Protein AF-0000000072977478 (afdb_homodimer)

pLDDT: mean 97.03, std 4.69, range [49.88, 98.88]

Nearest PDB structures (foldseek):
  4j3g-assembly2_C  TM=8.638E-01  e=2.156E-12  Brucella abortus 2308
  3dr8-assembly1_B  TM=8.421E-01  e=7.327E-12  unclassified
  3dr8-assembly1_A  TM=8.549E-01  e=1.226E-11  unclassified
  1yr0-assembly2_D  TM=8.548E-01  e=9.479E-12  Agrobacterium fabrum str. C58
  4mbu-assembly1_A  TM=8.143E-01  e=1.488E-11  Staphylococcus aureus subsp. aureus Mu50

InterPro domains:
  IPR000182 GNAT domain [PF00583] (59-139)
  IPR000182 GNAT domain [PS51186] (4-165)
  IPR016181 Acyl-CoA N-acyltransferase [SSF55729] (5-163)

Structure (mmCIF, N/CA/C/O backbone):
data_AF-0000000072977478-model_v1
#
loop_
_entity.id
_entity.type
_entity.pdbx_description
1 polymer 'Putative N-acetyltransferase'
#
loop_
_atom_site.group_PDB
_atom_site.id
_atom_site.type_symbol
_atom_site.label_atom_id
_atom_site.label_alt_id
_atom_site.label_comp_id
_atom_site.label_asym_id
_atom_site.label_entity_id
_atom_site.label_seq_id
_atom_site.pdbx_PDB_ins_code
_atom_site.Cartn_x
_atom_site.Cartn_y
_atom_site.Cartn_z
_atom_site.occupancy
_atom_site.B_iso_or_equiv
_atom_site.auth_seq_id
_atom_site.auth_comp_id
_atom_site.auth_asym_id
_atom_site.auth_atom_id
_atom_site.pdbx_PDB_model_num
ATOM 1 N N . MET A 1 1 ? 10.914 35.031 14.562 1 49.88 1 MET A N 1
ATOM 2 C CA . MET A 1 1 ? 10.742 34.219 13.367 1 49.88 1 MET A CA 1
ATOM 3 C C . MET A 1 1 ? 10.562 32.75 13.734 1 49.88 1 MET A C 1
ATOM 5 O O . MET A 1 1 ? 11.312 32.219 14.547 1 49.88 1 MET A O 1
ATOM 9 N N . LYS A 1 2 ? 9.266 32.25 13.695 1 65 2 LYS A N 1
ATOM 10 C CA . LYS A 1 2 ? 9.039 30.922 14.289 1 65 2 LYS A CA 1
ATOM 11 C C . LYS A 1 2 ? 10.031 29.891 13.75 1 65 2 LYS A C 1
ATOM 13 O O . LYS A 1 2 ? 10.375 29.922 12.562 1 65 2 LYS A O 1
ATOM 18 N N . ASN A 1 3 ? 10.789 29.391 14.586 1 88.56 3 ASN A N 1
ATOM 19 C CA . ASN A 1 3 ? 11.82 28.422 14.258 1 88.56 3 ASN A CA 1
ATOM 20 C C . ASN A 1 3 ? 11.258 27 14.219 1 88.56 3 ASN A C 1
ATOM 22 O O . ASN A 1 3 ? 11.031 26.391 15.266 1 88.56 3 ASN A O 1
ATOM 26 N N . PHE A 1 4 ? 10.742 26.562 13.117 1 97.88 4 PHE A N 1
ATOM 27 C CA . PHE A 1 4 ? 10.203 25.219 12.961 1 97.88 4 PHE A CA 1
ATOM 28 C C . PHE A 1 4 ? 11.32 24.203 12.75 1 97.88 4 PHE A C 1
ATOM 30 O O . PHE A 1 4 ? 12.328 24.516 12.109 1 97.88 4 PHE A O 1
ATOM 37 N N . THR A 1 5 ? 11.211 23.031 13.391 1 98.25 5 THR A N 1
ATOM 38 C CA . THR A 1 5 ? 12.172 21.938 13.211 1 98.25 5 THR A CA 1
ATOM 39 C C . THR A 1 5 ? 11.461 20.672 12.758 1 98.25 5 THR A C 1
ATOM 41 O O . THR A 1 5 ? 10.273 20.5 13.008 1 98.25 5 THR A O 1
ATOM 44 N N . TYR A 1 6 ? 12.195 19.875 12.062 1 98.44 6 TYR A N 1
ATOM 45 C CA . TYR A 1 6 ? 11.734 18.609 11.523 1 98.44 6 TYR A CA 1
ATOM 46 C C . TYR A 1 6 ? 12.43 17.438 12.211 1 98.44 6 TYR A C 1
ATOM 48 O O . TYR A 1 6 ? 13.656 17.391 12.273 1 98.44 6 TYR A O 1
ATOM 56 N N . LYS A 1 7 ? 11.664 16.469 12.711 1 98.06 7 LYS A N 1
ATOM 57 C CA . LYS A 1 7 ? 12.25 15.258 13.266 1 98.06 7 LYS A CA 1
ATOM 58 C C . LYS A 1 7 ? 11.203 14.164 13.43 1 98.06 7 LYS A C 1
ATOM 60 O O . LYS A 1 7 ? 10 14.414 13.266 1 98.06 7 LYS A O 1
ATOM 65 N N . THR A 1 8 ? 11.656 12.953 13.781 1 98.56 8 THR A N 1
ATOM 66 C CA . THR A 1 8 ? 10.773 11.828 14.062 1 98.56 8 THR A CA 1
ATOM 67 C C . THR A 1 8 ? 9.914 12.117 15.297 1 98.56 8 THR A C 1
ATOM 69 O O . THR A 1 8 ? 10.398 12.664 16.281 1 98.56 8 THR A O 1
ATOM 72 N N . VAL A 1 9 ? 8.633 11.812 15.219 1 98.81 9 VAL A N 1
ATOM 73 C CA . VAL A 1 9 ? 7.766 11.938 16.391 1 98.81 9 VAL A CA 1
ATOM 74 C C . VAL A 1 9 ? 7.953 10.727 17.297 1 98.81 9 VAL A C 1
ATOM 76 O O . VAL A 1 9 ? 7.637 9.602 16.922 1 98.81 9 VAL A O 1
ATOM 79 N N . THR A 1 10 ? 8.461 10.906 18.484 1 98.31 10 THR A N 1
ATOM 80 C CA . THR A 1 10 ? 8.68 9.82 19.438 1 98.31 10 THR A CA 1
ATOM 81 C C . THR A 1 10 ? 7.43 9.594 20.281 1 98.31 10 THR A C 1
ATOM 83 O O . THR A 1 10 ? 6.484 10.383 20.234 1 98.31 10 THR A O 1
ATOM 86 N N . CYS A 1 11 ? 7.461 8.516 21.031 1 98.12 11 CYS A N 1
ATOM 87 C CA . CYS A 1 11 ? 6.293 8.141 21.812 1 98.12 11 CYS A CA 1
ATOM 88 C C . CYS A 1 11 ? 6.027 9.156 22.922 1 98.12 11 CYS A C 1
ATOM 90 O O . CYS A 1 11 ? 4.922 9.211 23.469 1 98.12 11 CYS A O 1
ATOM 92 N N . ASP A 1 12 ? 7.016 10.023 23.266 1 97.56 12 ASP A N 1
ATOM 93 C CA . ASP A 1 12 ? 6.816 11.086 24.234 1 97.56 12 ASP A CA 1
ATOM 94 C C . ASP A 1 12 ? 5.742 12.07 23.766 1 97.56 12 ASP A C 1
ATOM 96 O O . ASP A 1 12 ? 5.184 12.812 24.578 1 97.56 12 ASP A O 1
ATOM 100 N N . TYR A 1 13 ? 5.414 12.031 22.531 1 98.56 13 TYR A N 1
ATOM 101 C CA . TYR A 1 13 ? 4.457 12.977 21.953 1 98.56 13 TYR A CA 1
ATOM 102 C C . TYR A 1 13 ? 3.148 12.281 21.609 1 98.56 13 TYR A C 1
ATOM 104 O O . TYR A 1 13 ? 2.354 12.797 20.812 1 98.56 13 TYR A O 1
ATOM 112 N N . ALA A 1 14 ? 2.914 11.125 22.156 1 98.69 14 ALA A N 1
ATOM 113 C CA . ALA A 1 14 ? 1.752 10.312 21.797 1 98.69 14 ALA A CA 1
ATOM 114 C C . ALA A 1 14 ? 0.458 11.109 21.969 1 98.69 14 ALA A C 1
ATOM 116 O O . ALA A 1 14 ? -0.413 11.086 21.094 1 98.69 14 ALA A O 1
ATOM 117 N N . SER A 1 15 ? 0.318 11.836 23.078 1 98.5 15 SER A N 1
ATOM 118 C CA . SER A 1 15 ? -0.89 12.617 23.328 1 98.5 15 SER A CA 1
ATOM 119 C C . SER A 1 15 ? -1.03 13.758 22.328 1 98.5 15 SER A C 1
ATOM 121 O O . SER A 1 15 ? -2.117 13.984 21.781 1 98.5 15 SER A O 1
ATOM 123 N N . ASP A 1 16 ? 0.012 14.477 22.078 1 98.69 16 ASP A N 1
ATOM 124 C CA . ASP A 1 16 ? 0 15.578 21.125 1 98.69 16 ASP A CA 1
ATOM 125 C C . ASP A 1 16 ? -0.353 15.078 19.719 1 98.69 16 ASP A C 1
ATOM 127 O O . ASP A 1 16 ? -1.151 15.703 19.016 1 98.69 16 ASP A O 1
ATOM 131 N N . TRP A 1 17 ? 0.309 14 19.391 1 98.75 17 TRP A N 1
ATOM 132 C CA . TRP A 1 17 ? 0.052 13.43 18.062 1 98.75 17 TRP A CA 1
ATOM 133 C C . TRP A 1 17 ? -1.399 12.977 17.938 1 98.75 17 TRP A C 1
ATOM 135 O O . TRP A 1 17 ? -2.053 13.242 16.938 1 98.75 17 TRP A O 1
ATOM 145 N N . ARG A 1 18 ? -1.918 12.305 18.938 1 98.62 18 ARG A N 1
ATOM 146 C CA . ARG A 1 18 ? -3.316 11.883 18.938 1 98.62 18 ARG A CA 1
ATOM 147 C C . ARG A 1 18 ? -4.242 13.078 18.75 1 98.62 18 ARG A C 1
ATOM 149 O O . ARG A 1 18 ? -5.195 13.023 17.969 1 98.62 18 ARG A O 1
ATOM 156 N N . ASN A 1 19 ? -3.973 14.133 19.453 1 98.44 19 ASN A N 1
ATOM 157 C CA . ASN A 1 19 ? -4.801 15.328 19.344 1 98.44 19 ASN A CA 1
ATOM 158 C C . ASN A 1 19 ? -4.773 15.914 17.938 1 98.44 19 ASN A C 1
ATOM 160 O O . ASN A 1 19 ? -5.805 16.359 17.438 1 98.44 19 ASN A O 1
ATOM 164 N N . LEU A 1 20 ? -3.652 15.977 17.391 1 98.69 20 LEU A N 1
ATOM 165 C CA . LEU A 1 20 ? -3.537 16.484 16.031 1 98.69 20 LEU A CA 1
ATOM 166 C C . LEU A 1 20 ? -4.297 15.586 15.055 1 98.69 20 LEU A C 1
ATOM 168 O O . LEU A 1 20 ? -4.957 16.078 14.141 1 98.69 20 LEU A O 1
ATOM 172 N N . ARG A 1 21 ? -4.145 14.273 15.219 1 98.31 21 ARG A N 1
ATOM 173 C CA . ARG A 1 21 ? -4.871 13.336 14.359 1 98.31 21 ARG A CA 1
ATOM 174 C C . ARG A 1 21 ? -6.375 13.547 14.477 1 98.31 21 ARG A C 1
ATOM 176 O O . ARG A 1 21 ? -7.09 13.539 13.477 1 98.31 21 ARG A O 1
ATOM 183 N N . LEU A 1 22 ? -6.844 13.711 15.695 1 98.38 22 LEU A N 1
ATOM 184 C CA . LEU A 1 22 ? -8.266 13.953 15.93 1 98.38 22 LEU A CA 1
ATOM 185 C C . LEU A 1 22 ? -8.719 15.242 15.25 1 98.38 22 LEU A C 1
ATOM 187 O O . LEU A 1 22 ? -9.758 15.273 14.594 1 98.38 22 LEU A O 1
ATOM 191 N N . GLU A 1 23 ? -7.961 16.281 15.414 1 98.38 23 GLU A N 1
ATOM 192 C CA . GLU A 1 23 ? -8.273 17.547 14.758 1 98.38 23 GLU A CA 1
ATOM 193 C C . GLU A 1 23 ? -8.344 17.375 13.242 1 98.38 23 GLU A C 1
ATOM 195 O O . GLU A 1 23 ? -9.312 17.797 12.609 1 98.38 23 GLU A O 1
ATOM 200 N N . GLY A 1 24 ? -7.309 16.781 12.68 1 97.69 24 GLY A N 1
ATOM 201 C CA . GLY A 1 24 ? -7.266 16.562 11.242 1 97.69 24 GLY A CA 1
ATOM 202 C C . GLY A 1 24 ? -8.438 15.75 10.727 1 97.69 24 GLY A C 1
ATOM 203 O O . GLY A 1 24 ? -9.109 16.156 9.773 1 97.69 24 GLY A O 1
ATOM 204 N N . ALA A 1 25 ? -8.664 14.586 11.359 1 97.12 25 ALA A N 1
ATOM 205 C CA . ALA A 1 25 ? -9.75 13.703 10.945 1 97.12 25 ALA A CA 1
ATOM 206 C C . ALA A 1 25 ? -11.094 14.414 11.023 1 97.12 25 ALA A C 1
ATOM 208 O O . ALA A 1 25 ? -11.984 14.172 10.203 1 97.12 25 ALA A O 1
ATOM 209 N N . ARG A 1 26 ? -11.234 15.297 11.961 1 96.94 26 ARG A N 1
ATOM 210 C CA . ARG A 1 26 ? -12.477 16.031 12.172 1 96.94 26 ARG A CA 1
ATOM 211 C C . ARG A 1 26 ? -12.609 17.188 11.18 1 96.94 26 ARG A C 1
ATOM 213 O O . ARG A 1 26 ? -13.641 17.328 10.523 1 96.94 26 ARG A O 1
ATOM 220 N N . ASP A 1 27 ? -11.586 17.938 11.039 1 96.69 27 ASP A N 1
ATOM 221 C CA . ASP A 1 27 ? -11.695 19.219 10.359 1 96.69 27 ASP A CA 1
ATOM 222 C C . ASP A 1 27 ? -11.281 19.109 8.898 1 96.69 27 ASP A C 1
ATOM 224 O O . ASP A 1 27 ? -11.648 19.953 8.078 1 96.69 27 ASP A O 1
ATOM 228 N N . PHE A 1 28 ? -10.539 18.141 8.555 1 95.12 28 PHE A N 1
ATOM 229 C CA . PHE A 1 28 ? -10.008 17.984 7.211 1 95.12 28 PHE A CA 1
ATOM 230 C C . PHE A 1 28 ? -10.133 16.531 6.742 1 95.12 28 PHE A C 1
ATOM 232 O O . PHE A 1 28 ? -9.141 15.906 6.363 1 95.12 28 PHE A O 1
ATOM 239 N N . PRO A 1 29 ? -11.305 16.031 6.688 1 93.81 29 PRO A N 1
ATOM 240 C CA . PRO A 1 29 ? -11.5 14.609 6.414 1 93.81 29 PRO A CA 1
ATOM 241 C C . PRO A 1 29 ? -10.938 14.188 5.062 1 93.81 29 PRO A C 1
ATOM 243 O O . PRO A 1 29 ? -10.531 13.031 4.898 1 93.81 29 PRO A O 1
ATOM 246 N N . LEU A 1 30 ? -10.766 14.984 4.047 1 94.06 30 LEU A N 1
ATOM 247 C CA . LEU A 1 30 ? -10.242 14.641 2.729 1 94.06 30 LEU A CA 1
ATOM 248 C C . LEU A 1 30 ? -8.766 14.273 2.801 1 94.06 30 LEU A C 1
ATOM 250 O O . LEU A 1 30 ? -8.227 13.672 1.872 1 94.06 30 LEU A O 1
ATOM 254 N N . GLY A 1 31 ? -8.148 14.648 3.852 1 95.19 31 GLY A N 1
ATOM 255 C CA . GLY A 1 31 ? -6.727 14.398 4.004 1 95.19 31 GLY A CA 1
ATOM 256 C C . GLY A 1 31 ? -6.426 13.18 4.852 1 95.19 31 GLY A C 1
ATOM 257 O O . GLY A 1 31 ? -5.262 12.859 5.102 1 95.19 31 GLY A O 1
ATOM 258 N N . PHE A 1 32 ? -7.484 12.508 5.293 1 96.44 32 PHE A N 1
ATOM 259 C CA . PHE A 1 32 ? -7.281 11.398 6.211 1 96.44 32 PHE A CA 1
ATOM 260 C C . PHE A 1 32 ? -8.055 10.164 5.75 1 96.44 32 PHE A C 1
ATOM 262 O O . PHE A 1 32 ? -9.25 10.258 5.445 1 96.44 32 PHE A O 1
ATOM 269 N N . LEU A 1 33 ? -7.375 9.047 5.809 1 96.75 33 LEU A N 1
ATOM 270 C CA . LEU A 1 33 ? -8.031 7.789 5.48 1 96.75 33 LEU A CA 1
ATOM 271 C C . LEU A 1 33 ? -8.797 7.238 6.68 1 96.75 33 LEU A C 1
ATOM 273 O O . LEU A 1 33 ? -9.648 6.359 6.531 1 96.75 33 LEU A O 1
ATOM 277 N N . VAL A 1 34 ? -8.445 7.66 7.84 1 96.75 34 VAL A N 1
ATOM 278 C CA . VAL A 1 34 ? -9.125 7.199 9.047 1 96.75 34 VAL A CA 1
ATOM 279 C C . VAL A 1 34 ? -10.289 8.133 9.367 1 96.75 34 VAL A C 1
ATOM 281 O O . VAL A 1 34 ? -10.188 9.352 9.188 1 96.75 34 VAL A O 1
ATOM 284 N N . THR A 1 35 ? -11.359 7.602 9.82 1 97.12 35 THR A N 1
ATOM 285 C CA . THR A 1 35 ? -12.484 8.391 10.305 1 97.12 35 THR A CA 1
ATOM 286 C C . THR A 1 35 ? -12.188 8.969 11.688 1 97.12 35 THR A C 1
ATOM 288 O O . THR A 1 35 ? -11.234 8.547 12.344 1 97.12 35 THR A O 1
ATOM 291 N N . LEU A 1 36 ? -13.062 9.938 12.039 1 97.12 36 LEU A N 1
ATOM 292 C CA . LEU A 1 36 ? -12.953 10.477 13.391 1 97.12 36 LEU A CA 1
ATOM 293 C C . LEU A 1 36 ? -13.141 9.367 14.43 1 97.12 36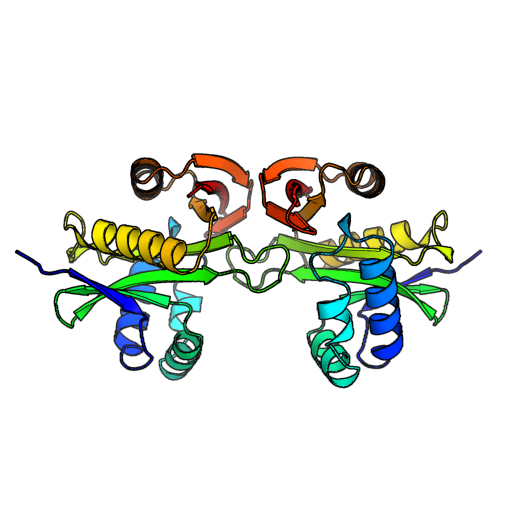 LEU A C 1
ATOM 295 O O . LEU A 1 36 ? -12.414 9.312 15.422 1 97.12 36 LEU A O 1
ATOM 299 N N . ASP A 1 37 ? -14.125 8.469 14.234 1 97.25 37 ASP A N 1
ATOM 300 C CA . ASP A 1 37 ? -14.398 7.367 15.156 1 97.25 37 ASP A CA 1
ATOM 301 C C . ASP A 1 37 ? -13.211 6.414 15.242 1 97.25 37 ASP A C 1
ATOM 303 O O . ASP A 1 37 ? -12.828 5.992 16.344 1 97.25 37 ASP A O 1
ATOM 307 N N . GLU A 1 38 ? -12.617 6.07 14.133 1 97.25 38 GLU A N 1
ATOM 308 C CA . GLU A 1 38 ? -11.445 5.195 14.117 1 97.25 38 GLU A CA 1
ATOM 309 C C . GLU A 1 38 ? -10.266 5.844 14.844 1 97.25 38 GLU A C 1
ATOM 311 O O . GLU A 1 38 ? -9.516 5.168 15.547 1 97.25 38 GLU A O 1
ATOM 316 N N . THR A 1 39 ? -10.078 7.129 14.625 1 97.12 39 THR A N 1
ATOM 317 C CA . THR A 1 39 ? -9.008 7.859 15.289 1 97.12 39 THR A CA 1
ATOM 318 C C . THR A 1 39 ? -9.234 7.887 16.797 1 97.12 39 THR A C 1
ATOM 320 O O . THR A 1 39 ? -8.305 7.633 17.578 1 97.12 39 THR A O 1
ATOM 323 N N . ALA A 1 40 ? -10.453 8.156 17.172 1 97.44 40 ALA A N 1
ATOM 324 C CA . ALA A 1 40 ? -10.805 8.273 18.594 1 97.44 40 ALA A CA 1
ATOM 325 C C . ALA A 1 40 ? -10.664 6.934 19.297 1 97.44 40 ALA A C 1
ATOM 327 O O . ALA A 1 40 ? -10.461 6.891 20.516 1 97.44 40 ALA A O 1
ATOM 328 N N . ALA A 1 41 ? -10.75 5.852 18.578 1 97.38 41 ALA A N 1
ATOM 329 C CA . ALA A 1 41 ? -10.688 4.512 19.172 1 97.38 41 ALA A CA 1
ATOM 330 C C . ALA A 1 41 ? -9.273 4.176 19.625 1 97.38 41 ALA A C 1
ATOM 332 O O . ALA A 1 41 ? -9.07 3.281 20.438 1 97.38 41 ALA A O 1
ATOM 333 N N . ALA A 1 42 ? -8.32 4.844 19 1 96.94 42 ALA A N 1
ATOM 334 C CA . ALA A 1 42 ? -6.938 4.617 19.422 1 96.94 42 ALA A CA 1
ATOM 335 C C . ALA A 1 42 ? -6.609 5.414 20.688 1 96.94 42 ALA A C 1
ATOM 337 O O . ALA A 1 42 ? -6.551 6.648 20.641 1 96.94 42 ALA A O 1
ATOM 338 N N . ASP A 1 43 ? -6.363 4.707 21.719 1 97.5 43 ASP A N 1
ATOM 339 C CA . ASP A 1 43 ? -5.977 5.414 22.922 1 97.5 43 ASP A CA 1
ATOM 340 C C . ASP A 1 43 ? -4.488 5.758 22.922 1 97.5 43 ASP A C 1
ATOM 342 O O . ASP A 1 43 ? -3.793 5.484 21.938 1 97.5 43 ASP A O 1
ATOM 346 N N . ILE A 1 44 ? -4.027 6.348 24 1 97.94 44 ILE A N 1
ATOM 347 C CA . ILE A 1 44 ? -2.668 6.871 24.047 1 97.94 44 ILE A CA 1
ATOM 348 C C . ILE A 1 44 ? -1.666 5.723 23.938 1 97.94 44 ILE A C 1
ATOM 350 O O . ILE A 1 44 ? -0.612 5.867 23.312 1 97.94 44 ILE A O 1
ATOM 354 N N . ALA A 1 45 ? -1.966 4.637 24.578 1 98 45 ALA A N 1
ATOM 355 C CA . ALA A 1 45 ? -1.078 3.48 24.5 1 98 45 ALA A CA 1
ATOM 356 C C . ALA A 1 45 ? -0.932 2.982 23.078 1 98 45 ALA A C 1
ATOM 358 O O . ALA A 1 45 ? 0.178 2.689 22.625 1 98 45 ALA A O 1
ATOM 359 N N . ARG A 1 46 ? -1.993 2.867 22.422 1 97.81 46 ARG A N 1
ATOM 360 C CA . ARG A 1 46 ? -1.975 2.459 21.016 1 97.81 46 ARG A CA 1
ATOM 361 C C . ARG A 1 46 ? -1.21 3.465 20.156 1 97.81 46 ARG A C 1
ATOM 363 O O . ARG A 1 46 ? -0.438 3.08 19.281 1 97.81 46 ARG A O 1
ATOM 370 N N . CYS A 1 47 ? -1.454 4.734 20.422 1 98.5 47 CYS A N 1
ATOM 371 C CA . CYS A 1 47 ? -0.725 5.773 19.703 1 98.5 47 CYS A CA 1
ATOM 372 C C . CYS A 1 47 ? 0.774 5.656 19.953 1 98.5 47 CYS A C 1
ATOM 374 O O . CYS A 1 47 ? 1.573 5.797 19.031 1 98.5 47 CYS A O 1
ATOM 376 N N . SER A 1 48 ? 1.111 5.41 21.172 1 98.5 48 SER A N 1
ATOM 377 C CA . SER A 1 48 ? 2.516 5.207 21.5 1 98.5 48 SER A CA 1
ATOM 378 C C . SER A 1 48 ? 3.111 4.043 20.719 1 98.5 48 SER A C 1
ATOM 380 O O . SER A 1 48 ? 4.219 4.145 20.188 1 98.5 48 SER A O 1
ATOM 382 N N . ASP A 1 49 ? 2.393 2.953 20.672 1 97.94 49 ASP A N 1
ATOM 383 C CA . ASP A 1 49 ? 2.84 1.779 19.938 1 97.94 49 ASP A CA 1
ATOM 384 C C . ASP A 1 49 ? 3.059 2.111 18.453 1 97.94 49 ASP A C 1
ATOM 386 O O . ASP A 1 49 ? 4.047 1.68 17.859 1 97.94 49 ASP A O 1
ATOM 390 N N . ILE A 1 50 ? 2.164 2.842 17.906 1 97.38 50 ILE A N 1
ATOM 391 C CA . ILE A 1 50 ? 2.271 3.236 16.516 1 97.38 50 ILE A CA 1
ATOM 392 C C . ILE A 1 50 ? 3.521 4.09 16.312 1 97.38 50 ILE A C 1
ATOM 394 O O . ILE A 1 50 ? 4.289 3.867 15.367 1 97.38 50 ILE A O 1
ATOM 398 N N . LEU A 1 51 ? 3.73 5.031 17.203 1 98.56 51 LEU A N 1
ATOM 399 C CA . LEU A 1 51 ? 4.859 5.945 17.078 1 98.56 51 LEU A CA 1
ATOM 400 C C . LEU A 1 51 ? 6.184 5.199 17.234 1 98.56 51 LEU A C 1
ATOM 402 O O . LEU A 1 51 ? 7.18 5.562 16.594 1 98.56 51 LEU A O 1
ATOM 406 N N . ARG A 1 52 ? 6.191 4.152 17.984 1 97.69 52 ARG A N 1
ATOM 407 C CA . ARG A 1 52 ? 7.402 3.355 18.188 1 97.69 52 ARG A CA 1
ATOM 408 C C . ARG A 1 52 ? 7.832 2.689 16.875 1 97.69 52 ARG A C 1
ATOM 410 O O . ARG A 1 52 ? 9 2.32 16.719 1 97.69 52 ARG A O 1
ATOM 417 N N . GLY A 1 53 ? 6.918 2.562 15.992 1 96.31 53 GLY A N 1
ATOM 418 C CA . GLY A 1 53 ? 7.25 2.008 14.688 1 96.31 53 GLY A CA 1
ATOM 419 C C . GLY A 1 53 ? 8.195 2.885 13.891 1 96.31 53 GLY A C 1
ATOM 420 O O . GLY A 1 53 ? 8.82 2.424 12.93 1 96.31 53 GLY A O 1
ATOM 421 N N . GLY A 1 54 ? 8.219 4.184 14.234 1 97.06 54 GLY A N 1
ATOM 422 C CA . GLY A 1 54 ? 9.234 5.07 13.68 1 97.06 54 GLY A CA 1
ATOM 423 C C . GLY A 1 54 ? 8.852 5.633 12.32 1 97.06 54 GLY A C 1
ATOM 424 O O . GLY A 1 54 ? 9.711 6.137 11.594 1 97.06 54 GLY A O 1
ATOM 425 N N . HIS A 1 55 ? 7.566 5.586 11.953 1 97.69 55 HIS A N 1
ATOM 426 C CA . HIS A 1 55 ? 7.168 5.953 10.594 1 97.69 55 HIS A CA 1
ATOM 427 C C . HIS A 1 55 ? 6.449 7.301 10.586 1 97.69 55 HIS A C 1
ATOM 429 O O . HIS A 1 55 ? 5.797 7.648 9.594 1 97.69 55 HIS A O 1
ATOM 435 N N . ILE A 1 56 ? 6.461 8.008 11.719 1 98.81 56 ILE A N 1
ATOM 436 C CA . ILE A 1 56 ? 5.82 9.312 11.797 1 98.81 56 ILE A CA 1
ATOM 437 C C . ILE A 1 56 ? 6.879 10.398 11.984 1 98.81 56 ILE A C 1
ATOM 439 O O . ILE A 1 56 ? 7.742 10.289 12.859 1 98.81 56 ILE A O 1
ATOM 443 N N . ARG A 1 57 ? 6.742 11.398 11.125 1 98.88 57 ARG A N 1
ATOM 444 C CA . ARG A 1 57 ? 7.578 12.594 11.234 1 98.88 57 ARG A CA 1
ATOM 445 C C . ARG A 1 57 ? 6.758 13.797 11.672 1 98.88 57 ARG A C 1
ATOM 447 O O . ARG A 1 57 ? 5.539 13.828 11.484 1 98.88 57 ARG A O 1
ATOM 454 N N . GLY A 1 58 ? 7.48 14.719 12.273 1 98.81 58 GLY A N 1
ATOM 455 C CA . GLY A 1 58 ? 6.789 15.883 12.805 1 98.81 58 GLY A CA 1
ATOM 456 C C . GLY A 1 58 ? 7.512 17.188 12.523 1 98.81 58 GLY A C 1
ATOM 457 O O . GLY A 1 58 ? 8.719 17.203 12.273 1 98.81 58 GLY A O 1
ATOM 458 N N . VAL A 1 59 ? 6.746 18.25 12.477 1 98.88 59 VAL A N 1
ATOM 459 C CA . VAL A 1 59 ? 7.254 19.609 12.5 1 98.88 59 VAL A CA 1
ATOM 460 C C . VAL A 1 59 ? 6.891 20.281 13.828 1 98.88 59 VAL A C 1
ATOM 462 O O . VAL A 1 59 ? 5.766 20.125 14.312 1 98.88 59 VAL A O 1
ATOM 465 N N . TYR A 1 60 ? 7.895 20.953 14.391 1 98.62 60 TYR A N 1
ATOM 466 C CA . TYR A 1 60 ? 7.77 21.484 15.742 1 98.62 60 TYR A CA 1
ATOM 467 C C . TYR A 1 60 ? 8.008 23 15.758 1 98.62 60 TYR A C 1
ATOM 469 O O . TYR A 1 60 ? 8.914 23.5 15.094 1 98.62 60 TYR A O 1
ATOM 477 N N . ASP A 1 61 ? 7.113 23.719 16.375 1 98 61 ASP A N 1
ATOM 478 C CA . ASP A 1 61 ? 7.414 25.062 16.828 1 98 61 ASP A CA 1
ATOM 479 C C . ASP A 1 61 ? 8.102 25.062 18.188 1 98 61 ASP A C 1
ATOM 481 O O . ASP A 1 61 ? 7.43 24.969 19.219 1 98 61 ASP A O 1
ATOM 485 N N . VAL A 1 62 ? 9.445 25.141 18.141 1 94.19 62 VAL A N 1
ATOM 486 C CA . VAL A 1 62 ? 10.273 24.875 19.312 1 94.19 62 VAL A CA 1
ATOM 487 C C . VAL A 1 62 ? 10.039 23.453 19.812 1 94.19 62 VAL A C 1
ATOM 489 O O . VAL A 1 62 ? 10.539 22.5 19.234 1 94.19 62 VAL A O 1
ATOM 492 N N . GLU A 1 63 ? 9.25 23.234 20.844 1 94.62 63 GLU A N 1
ATOM 493 C CA . GLU A 1 63 ? 9.062 21.875 21.359 1 94.62 63 GLU A CA 1
ATOM 494 C C . GLU A 1 63 ? 7.621 21.422 21.203 1 94.62 63 GLU A C 1
ATOM 496 O O . GLU A 1 63 ? 7.281 20.281 21.547 1 94.62 63 GLU A O 1
ATOM 501 N N . LYS A 1 64 ? 6.883 22.281 20.578 1 97.44 64 LYS A N 1
ATOM 502 C CA . LYS A 1 64 ? 5.473 21.938 20.391 1 97.44 64 LYS A CA 1
ATOM 503 C C . LYS A 1 64 ? 5.25 21.266 19.047 1 97.44 64 LYS A C 1
ATOM 505 O O . LYS A 1 64 ? 5.566 21.828 18 1 97.44 64 LYS A O 1
ATOM 510 N N . LEU A 1 65 ? 4.75 20.047 19.062 1 98.75 65 LEU A N 1
ATOM 511 C CA . LEU A 1 65 ? 4.371 19.375 17.828 1 98.75 65 LEU A CA 1
ATOM 512 C C . LEU A 1 65 ? 3.18 20.062 17.172 1 98.75 65 LEU A C 1
ATOM 514 O O . LEU A 1 65 ? 2.105 20.156 17.766 1 98.75 65 LEU A O 1
ATOM 518 N N . VAL A 1 66 ? 3.318 20.578 15.938 1 98.69 66 VAL A N 1
ATOM 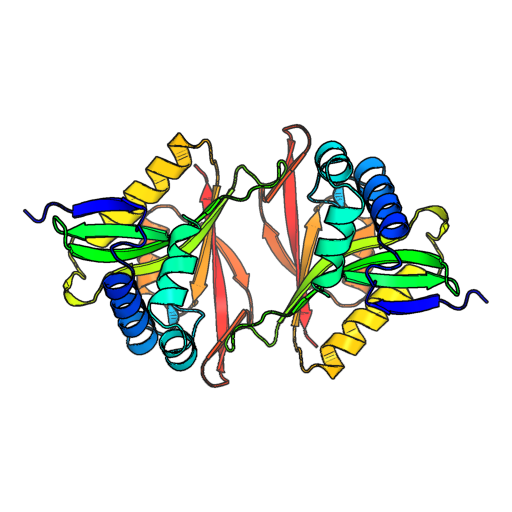519 C CA . VAL A 1 66 ? 2.236 21.359 15.344 1 98.69 66 VAL A CA 1
ATOM 520 C C . VAL A 1 66 ? 1.778 20.703 14.047 1 98.69 66 VAL A C 1
ATOM 522 O O . VAL A 1 66 ? 0.816 21.156 13.422 1 98.69 66 VAL A O 1
ATOM 525 N N . GLY A 1 67 ? 2.447 19.672 13.586 1 98.81 67 GLY A N 1
ATOM 526 C CA . GLY A 1 67 ? 2.107 18.906 12.398 1 98.81 67 GLY A CA 1
ATOM 527 C C . GLY A 1 67 ? 2.85 17.594 1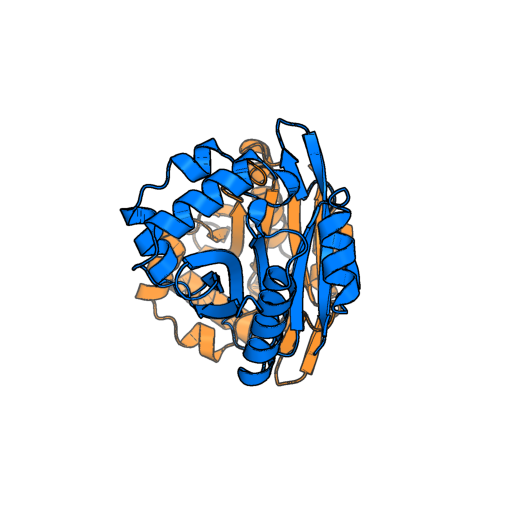2.305 1 98.81 67 GLY A C 1
ATOM 528 O O . GLY A 1 67 ? 3.814 17.359 13.039 1 98.81 67 GLY A O 1
ATOM 529 N N . PHE A 1 68 ? 2.373 16.719 11.461 1 98.88 68 PHE A N 1
ATOM 530 C CA . PHE A 1 68 ? 3.01 15.422 11.273 1 98.88 68 PHE A CA 1
ATOM 531 C C . PHE A 1 68 ? 2.723 14.875 9.883 1 98.88 68 PHE A C 1
ATOM 533 O O . PHE A 1 68 ? 1.811 15.344 9.203 1 98.88 68 PHE A O 1
ATOM 540 N N . CYS A 1 69 ? 3.498 13.914 9.484 1 98.75 69 CYS A N 1
ATOM 541 C CA . CYS A 1 69 ? 3.207 13.133 8.289 1 98.75 69 CYS A CA 1
ATOM 542 C C . CYS A 1 69 ? 3.691 11.695 8.445 1 98.75 69 CYS A C 1
ATOM 544 O O . CYS A 1 69 ? 4.559 11.422 9.273 1 98.75 69 CYS A O 1
ATOM 546 N N . GLY A 1 70 ? 2.996 10.852 7.801 1 98.44 70 GLY A N 1
ATOM 547 C CA . GLY A 1 70 ? 3.537 9.516 7.641 1 98.44 70 GLY A CA 1
ATOM 548 C C . GLY A 1 70 ? 4.703 9.453 6.672 1 98.44 70 GLY A C 1
ATOM 549 O O . GLY A 1 70 ? 4.707 10.148 5.652 1 98.44 70 GLY A O 1
ATOM 550 N N . TYR A 1 71 ? 5.652 8.75 6.941 1 98.5 71 TYR A N 1
ATOM 551 C CA . TYR A 1 71 ? 6.844 8.484 6.141 1 98.5 71 TYR A CA 1
ATOM 552 C C . TYR A 1 71 ? 7.207 7.004 6.18 1 98.5 71 TYR A C 1
ATOM 554 O O . TYR A 1 71 ? 7.648 6.492 7.211 1 98.5 71 TYR A O 1
ATOM 562 N N . ARG A 1 72 ? 7.004 6.355 4.996 1 97.44 72 ARG A N 1
ATOM 563 C CA . ARG A 1 72 ? 7.109 4.902 4.992 1 97.44 72 ARG A CA 1
ATOM 564 C C . ARG A 1 72 ? 8.039 4.422 3.881 1 97.44 72 ARG A C 1
ATOM 566 O O . ARG A 1 72 ? 7.574 3.996 2.82 1 97.44 72 ARG A O 1
ATOM 573 N N . PRO A 1 73 ? 9.344 4.418 4.164 1 97.75 73 PRO A N 1
ATOM 574 C CA . PRO A 1 73 ? 10.266 3.818 3.199 1 97.75 73 PRO A CA 1
ATOM 575 C C . PRO A 1 73 ? 9.984 2.338 2.953 1 97.75 73 PRO A C 1
ATOM 577 O O . PRO A 1 73 ? 9.711 1.593 3.896 1 97.75 73 PRO A O 1
ATOM 580 N N . GLN A 1 74 ? 9.969 1.974 1.688 1 97.69 74 GLN A N 1
ATOM 581 C CA . GLN A 1 74 ? 9.789 0.565 1.354 1 97.69 74 GLN A CA 1
ATOM 582 C C . GLN A 1 74 ? 10.984 -0.265 1.812 1 97.69 74 GLN A C 1
ATOM 584 O O . GLN A 1 74 ? 12.117 0.226 1.837 1 97.69 74 GLN A O 1
ATOM 589 N N . GLN A 1 75 ? 10.734 -1.483 2.162 1 95.69 75 GLN A N 1
ATOM 590 C CA . GLN A 1 75 ? 11.766 -2.258 2.842 1 95.69 75 GLN A CA 1
ATOM 591 C C . GLN A 1 75 ? 12.352 -3.328 1.922 1 95.69 75 GLN A C 1
ATOM 593 O O . GLN A 1 75 ? 13.484 -3.764 2.111 1 95.69 75 GLN A O 1
ATOM 598 N N . LEU A 1 76 ? 11.617 -3.805 0.967 1 97.06 76 LEU A N 1
ATOM 599 C CA . LEU A 1 76 ? 12.094 -4.855 0.078 1 97.06 76 LEU A CA 1
ATOM 600 C C . LEU A 1 76 ? 13.18 -4.328 -0.855 1 97.06 76 LEU A C 1
ATOM 602 O O . LEU A 1 76 ? 13.117 -3.184 -1.304 1 97.06 76 LEU A O 1
ATOM 606 N N . GLU A 1 77 ? 14.07 -5.172 -1.183 1 97.38 77 GLU A N 1
ATOM 607 C CA . GLU A 1 77 ? 15.203 -4.801 -2.033 1 97.38 77 GLU A CA 1
ATOM 608 C C . GLU A 1 77 ? 14.727 -4.188 -3.346 1 97.38 77 GLU A C 1
ATOM 610 O O . GLU A 1 77 ? 15.266 -3.178 -3.797 1 97.38 77 GLU A O 1
ATOM 615 N N . ARG A 1 78 ? 13.703 -4.688 -3.912 1 98.12 78 ARG A N 1
ATOM 616 C CA . ARG A 1 78 ? 13.273 -4.309 -5.254 1 98.12 78 ARG A CA 1
ATOM 617 C C . ARG A 1 78 ? 12.469 -3.012 -5.227 1 98.12 78 ARG A C 1
ATOM 619 O O . ARG A 1 78 ? 12.164 -2.441 -6.277 1 98.12 78 ARG A O 1
ATOM 626 N N . THR A 1 79 ? 12.125 -2.516 -4.039 1 98.31 79 THR A N 1
ATOM 627 C CA . THR A 1 79 ? 11.289 -1.325 -3.971 1 98.31 79 THR A CA 1
ATOM 628 C C . THR A 1 79 ? 11.875 -0.305 -2.998 1 98.31 79 THR A C 1
ATOM 630 O O . THR A 1 79 ? 11.242 0.716 -2.709 1 98.31 79 THR A O 1
ATOM 633 N N . LYS A 1 80 ? 13.07 -0.558 -2.461 1 97.69 80 LYS A N 1
ATOM 634 C CA . LYS A 1 80 ? 13.633 0.212 -1.357 1 97.69 80 LYS A CA 1
ATOM 635 C C . LYS A 1 80 ? 14.039 1.609 -1.813 1 97.69 80 LYS A C 1
ATOM 637 O O . LYS A 1 80 ? 14.375 2.465 -0.99 1 97.69 80 LYS A O 1
ATOM 642 N N . HIS A 1 81 ? 14.016 1.896 -3.107 1 98.31 81 HIS A N 1
ATOM 643 C CA . HIS A 1 81 ? 14.336 3.225 -3.621 1 98.31 81 HIS A CA 1
ATOM 644 C C . HIS A 1 81 ? 13.148 4.172 -3.475 1 98.31 81 HIS A C 1
ATOM 646 O O . HIS A 1 81 ? 13.25 5.355 -3.812 1 98.31 81 HIS A O 1
ATOM 652 N N . ARG A 1 82 ? 12.039 3.703 -2.947 1 98.44 82 ARG A N 1
ATOM 653 C CA . ARG A 1 82 ? 10.805 4.48 -2.896 1 98.44 82 ARG A CA 1
ATOM 654 C C . ARG A 1 82 ? 10.297 4.613 -1.464 1 98.44 82 ARG A C 1
ATOM 656 O O . ARG A 1 82 ? 10.648 3.811 -0.598 1 98.44 82 ARG A O 1
ATOM 663 N N . SER A 1 83 ? 9.469 5.594 -1.259 1 98.62 83 SER A N 1
ATOM 664 C CA . SER A 1 83 ? 8.734 5.746 -0.007 1 98.62 83 SER A CA 1
ATOM 665 C C . SER A 1 83 ? 7.379 6.406 -0.237 1 98.62 83 SER A C 1
ATOM 667 O O . SER A 1 83 ? 7.238 7.254 -1.122 1 98.62 83 SER A O 1
ATOM 669 N N . GLU A 1 84 ? 6.449 5.988 0.493 1 98.19 84 GLU A N 1
ATOM 670 C CA . GLU A 1 84 ? 5.141 6.641 0.492 1 98.19 84 GLU A CA 1
ATOM 671 C C . GLU A 1 84 ? 5.043 7.68 1.604 1 98.19 84 GLU A C 1
ATOM 673 O O . GLU A 1 84 ? 5.5 7.445 2.725 1 98.19 84 GLU A O 1
ATOM 678 N N . ILE A 1 85 ? 4.484 8.805 1.223 1 97.94 85 ILE A N 1
ATOM 679 C CA . ILE A 1 85 ? 4.152 9.852 2.188 1 97.94 85 ILE A CA 1
ATOM 680 C C . ILE A 1 85 ? 2.643 9.883 2.416 1 97.94 85 ILE A C 1
ATOM 682 O O . ILE A 1 85 ? 1.863 9.781 1.465 1 97.94 85 ILE A O 1
ATOM 686 N N . GLY A 1 86 ? 2.186 10.055 3.596 1 93.88 86 GLY A N 1
ATOM 687 C CA . GLY A 1 86 ? 0.757 10.156 3.846 1 93.88 86 GLY A CA 1
ATOM 688 C C . GLY A 1 86 ? 0.419 11.016 5.051 1 93.88 86 GLY A C 1
ATOM 689 O O . GLY A 1 86 ? 0.99 12.094 5.23 1 93.88 86 GLY A O 1
ATOM 690 N N . PRO A 1 87 ? -0.695 10.672 5.707 1 94.94 87 PRO A N 1
ATOM 691 C CA . PRO A 1 87 ? -1.309 11.922 6.16 1 94.94 87 PRO A CA 1
ATOM 692 C C . PRO A 1 87 ? -0.287 13.039 6.379 1 94.94 87 PRO A C 1
ATOM 694 O O . PRO A 1 87 ? 0.769 12.805 6.973 1 94.94 87 PRO A O 1
ATOM 697 N N . PHE A 1 88 ? -0.46 14.031 5.836 1 98.19 88 PHE A N 1
ATOM 698 C CA . PHE A 1 88 ? 0.349 15.234 5.941 1 98.19 88 PHE A CA 1
ATOM 699 C C . PHE A 1 88 ? -0.479 16.391 6.484 1 98.19 88 PHE A C 1
ATOM 701 O O . PHE A 1 88 ? -1.32 16.953 5.773 1 98.19 88 PHE A O 1
ATOM 708 N N . PHE A 1 89 ? -0.225 16.703 7.77 1 98.56 89 PHE A N 1
ATOM 709 C CA . PHE A 1 89 ? -1.16 17.609 8.438 1 98.56 89 PHE A CA 1
ATOM 710 C C . PHE A 1 89 ? -0.417 18.625 9.297 1 98.56 89 PHE A C 1
ATOM 712 O O . PHE A 1 89 ? 0.518 18.266 10.023 1 98.56 89 PHE A O 1
ATOM 719 N N . VAL A 1 90 ? -0.789 19.812 9.164 1 98.5 90 VAL A N 1
ATOM 720 C CA . VAL A 1 90 ? -0.41 20.891 10.062 1 98.5 90 VAL A CA 1
ATOM 721 C C . VAL A 1 90 ? -1.663 21.531 10.656 1 98.5 90 VAL A C 1
ATOM 723 O O . VAL A 1 90 ? -2.617 21.828 9.938 1 98.5 90 VAL A O 1
ATOM 726 N N . THR A 1 91 ? -1.688 21.719 11.953 1 98.25 91 THR A N 1
ATOM 727 C CA . THR A 1 91 ? -2.865 22.266 12.625 1 98.25 91 THR A CA 1
ATOM 728 C C . THR A 1 91 ? -3.225 23.641 12.078 1 98.25 91 THR A C 1
ATOM 730 O O . THR A 1 91 ? -2.344 24.391 11.656 1 98.25 91 THR A O 1
ATOM 733 N N . ARG A 1 92 ? -4.477 23.953 12.086 1 96.12 92 ARG A N 1
ATOM 734 C CA . ARG A 1 92 ? -5.059 25.109 11.438 1 96.12 92 ARG A CA 1
ATOM 735 C C . ARG A 1 92 ? -4.375 26.391 11.898 1 96.12 92 ARG A C 1
ATOM 737 O O . ARG A 1 92 ? -4.133 27.297 11.102 1 96.12 92 ARG A O 1
ATOM 744 N N . ARG A 1 93 ? -4.023 26.469 13.117 1 95.81 93 ARG A N 1
ATOM 745 C CA . ARG A 1 93 ? -3.453 27.672 13.719 1 95.81 93 ARG A CA 1
ATOM 746 C C . ARG A 1 93 ? -2.129 28.031 13.062 1 95.81 93 ARG A C 1
ATOM 748 O O . ARG A 1 93 ? -1.688 29.188 13.141 1 95.81 93 ARG A O 1
ATOM 755 N N . TYR A 1 94 ? -1.524 27.094 12.422 1 96.88 94 TYR A N 1
ATOM 756 C CA . TYR A 1 94 ? -0.204 27.328 11.844 1 96.88 94 TYR A CA 1
ATOM 757 C C . TYR A 1 94 ? -0.271 27.375 10.32 1 96.88 94 TYR A C 1
ATOM 759 O O . TYR A 1 94 ? 0.762 27.375 9.648 1 96.88 94 TYR A O 1
ATOM 767 N N . HIS A 1 95 ? -1.479 27.297 9.773 1 94.25 95 HIS A N 1
ATOM 768 C CA . HIS A 1 95 ? -1.618 27.484 8.328 1 94.25 95 HIS A CA 1
ATOM 769 C C . HIS A 1 95 ? -1.136 28.859 7.898 1 94.25 95 HIS A C 1
ATOM 771 O O . HIS A 1 95 ? -1.396 29.859 8.578 1 94.25 95 HIS A O 1
ATOM 777 N N . GLY A 1 96 ? -0.414 28.875 6.77 1 92.06 96 GLY A N 1
ATOM 778 C CA . GLY A 1 96 ? 0.184 30.125 6.324 1 92.06 96 GLY A CA 1
ATOM 779 C C . GLY A 1 96 ? 1.579 30.344 6.875 1 92.06 96 GLY A C 1
ATOM 780 O O . GLY A 1 96 ? 2.291 31.25 6.434 1 92.06 96 GLY A O 1
ATOM 781 N N . SER A 1 97 ? 1.894 29.609 7.863 1 95.62 97 SER A N 1
ATOM 782 C CA . SER A 1 97 ? 3.26 29.641 8.375 1 95.62 97 SER A CA 1
ATOM 783 C C . SER A 1 97 ? 4.18 28.75 7.539 1 95.62 97 SER A C 1
ATOM 785 O O . SER A 1 97 ? 3.723 28.047 6.633 1 95.62 97 SER A O 1
ATOM 787 N N . PRO A 1 98 ? 5.48 28.781 7.824 1 97.44 98 PRO A N 1
ATOM 788 C CA . PRO A 1 98 ? 6.414 27.938 7.082 1 97.44 98 PRO A CA 1
ATOM 789 C C . PRO A 1 98 ? 6.383 26.484 7.547 1 97.44 98 PRO A C 1
ATOM 791 O O . PRO A 1 98 ? 7.168 25.656 7.07 1 97.44 98 PRO A O 1
ATOM 794 N N . ALA A 1 99 ? 5.551 26.062 8.422 1 98.38 99 ALA A N 1
ATOM 795 C CA . ALA A 1 99 ? 5.574 24.75 9.062 1 98.38 99 ALA A CA 1
ATOM 796 C C . ALA A 1 99 ? 5.488 23.625 8.031 1 98.38 99 ALA A C 1
ATOM 798 O O . ALA A 1 99 ? 6.309 22.719 8.031 1 98.38 99 ALA A O 1
ATOM 799 N N . ALA A 1 100 ? 4.539 23.75 7.168 1 98.25 100 ALA A N 1
ATOM 800 C CA . ALA A 1 100 ? 4.355 22.703 6.156 1 98.25 100 ALA A CA 1
ATOM 801 C C . ALA A 1 100 ? 5.574 22.625 5.238 1 98.25 100 ALA A C 1
ATOM 803 O O . ALA A 1 100 ? 6.012 21.516 4.887 1 98.25 100 ALA A O 1
ATOM 804 N N . THR A 1 101 ? 6.082 23.734 4.883 1 98.38 101 THR A N 1
ATOM 805 C CA . THR A 1 101 ? 7.258 23.781 4.02 1 98.38 101 THR A CA 1
ATOM 806 C C . THR A 1 101 ? 8.461 23.141 4.711 1 98.38 101 THR A C 1
ATOM 808 O O . THR A 1 101 ? 9.188 22.359 4.098 1 98.38 101 THR A O 1
ATOM 811 N N . VAL A 1 102 ? 8.641 23.422 5.938 1 98.62 102 VAL A N 1
ATOM 812 C CA . VAL A 1 102 ? 9.742 22.859 6.707 1 98.62 102 VAL A CA 1
ATOM 813 C C . VAL A 1 102 ? 9.586 21.344 6.785 1 98.62 102 VAL A C 1
ATOM 815 O O . VAL A 1 102 ? 10.562 20.594 6.629 1 98.62 102 VAL A O 1
ATOM 818 N N . MET A 1 103 ? 8.414 20.875 7.027 1 98.62 103 MET A N 1
ATOM 819 C CA . MET A 1 103 ? 8.156 19.453 7.129 1 98.62 103 MET A CA 1
ATOM 820 C C . MET A 1 103 ? 8.438 18.75 5.801 1 98.62 103 MET A C 1
ATOM 822 O O . MET A 1 103 ? 9.156 17.75 5.758 1 98.62 103 MET A O 1
ATOM 826 N N . MET A 1 104 ? 7.926 19.297 4.695 1 98.62 104 MET A N 1
ATOM 827 C CA . MET A 1 104 ? 8.125 18.672 3.385 1 98.62 104 MET A CA 1
ATOM 828 C C . MET A 1 104 ? 9.602 18.719 2.99 1 98.62 104 MET A C 1
ATOM 830 O O . MET A 1 104 ? 10.141 17.719 2.504 1 98.62 104 MET A O 1
ATOM 834 N N . THR A 1 105 ? 10.227 19.828 3.219 1 98.56 105 THR A N 1
ATOM 835 C CA . THR A 1 105 ? 11.656 19.922 2.932 1 98.56 105 THR A CA 1
ATOM 836 C C . THR A 1 105 ? 12.438 18.922 3.764 1 98.56 105 THR A C 1
ATOM 838 O O . THR A 1 105 ? 13.391 18.312 3.275 1 98.56 105 THR A O 1
ATOM 841 N N . GLY A 1 106 ? 12.039 18.781 4.977 1 98.62 106 GLY A N 1
ATOM 842 C CA . GLY A 1 106 ? 12.672 17.797 5.844 1 98.62 106 GLY A CA 1
ATOM 843 C C . GLY A 1 106 ? 12.531 16.375 5.336 1 98.62 106 GLY A C 1
ATOM 844 O O . GLY A 1 106 ? 13.5 15.617 5.297 1 98.62 106 GLY A O 1
ATOM 845 N N . VAL A 1 107 ? 11.312 15.992 4.945 1 98.44 107 VAL A N 1
ATOM 846 C CA . VAL A 1 107 ? 11.047 14.648 4.449 1 98.44 107 VAL A CA 1
ATOM 847 C C . VAL A 1 107 ? 11.859 14.398 3.18 1 98.44 107 VAL A C 1
ATOM 849 O O . VAL A 1 107 ? 12.484 13.344 3.035 1 98.44 107 VAL A O 1
ATOM 852 N N . ILE A 1 108 ? 11.844 15.328 2.299 1 98.75 108 ILE A N 1
ATOM 853 C CA . ILE A 1 108 ? 12.578 15.195 1.041 1 98.75 108 ILE A CA 1
ATOM 854 C C . ILE A 1 108 ? 14.07 15.086 1.322 1 98.75 108 ILE A C 1
ATOM 856 O O . ILE A 1 108 ? 14.75 14.227 0.756 1 98.75 108 ILE A O 1
ATOM 860 N N . GLY A 1 109 ? 14.602 15.984 2.156 1 98.56 109 GLY A N 1
ATOM 861 C CA . GLY A 1 109 ? 16 15.914 2.543 1 98.56 109 GLY A CA 1
ATOM 862 C C . GLY A 1 109 ? 16.391 14.586 3.156 1 98.56 109 GLY A C 1
ATOM 863 O O . GLY A 1 109 ? 17.406 13.992 2.783 1 98.56 109 GLY A O 1
ATOM 864 N N . GLU A 1 110 ? 15.617 14.117 4.102 1 98.62 110 GLU A N 1
ATOM 865 C CA . GLU A 1 110 ? 15.867 12.82 4.734 1 98.62 110 GLU A CA 1
ATOM 866 C C . GLU A 1 110 ? 15.852 11.695 3.703 1 98.62 110 GLU A C 1
ATOM 868 O O . GLU A 1 110 ? 16.703 10.797 3.752 1 98.62 110 GLU A O 1
ATOM 873 N N . ALA A 1 111 ? 14.82 11.711 2.869 1 98.5 111 ALA A N 1
ATOM 874 C CA . ALA A 1 111 ? 14.727 10.703 1.821 1 98.5 111 ALA A CA 1
ATOM 875 C C . ALA A 1 111 ? 16 10.664 0.977 1 98.5 111 ALA A C 1
ATOM 877 O O . ALA A 1 111 ? 16.562 9.594 0.736 1 98.5 111 ALA A O 1
ATOM 878 N N . LYS A 1 112 ? 16.484 11.773 0.573 1 98.25 112 LYS A N 1
ATOM 879 C CA . LYS A 1 112 ? 17.703 11.867 -0.229 1 98.25 112 LYS A CA 1
ATOM 880 C C . LYS A 1 112 ? 18.906 11.336 0.542 1 98.25 112 LYS A C 1
ATOM 882 O O . LYS A 1 112 ? 19.719 10.578 -0.002 1 98.25 112 LYS A O 1
ATOM 887 N N . GLU A 1 113 ? 18.969 11.734 1.757 1 98.06 113 GLU A N 1
ATOM 888 C CA . GLU A 1 113 ? 20.078 11.297 2.602 1 98.06 113 GLU A CA 1
ATOM 889 C C . GLU A 1 113 ? 20.078 9.773 2.76 1 98.06 113 GLU A C 1
ATOM 891 O O . GLU A 1 113 ? 21.141 9.164 2.883 1 98.06 113 GLU A O 1
ATOM 896 N N . ASN A 1 114 ? 18.891 9.219 2.748 1 97.31 114 ASN A N 1
ATOM 897 C CA . ASN A 1 114 ? 18.75 7.773 2.93 1 97.31 114 ASN A CA 1
ATOM 898 C C . ASN A 1 114 ? 18.844 7.031 1.599 1 97.31 114 ASN A C 1
ATOM 900 O O . ASN A 1 114 ? 18.578 5.828 1.536 1 97.31 114 ASN A O 1
ATOM 904 N N . GLY A 1 115 ? 19.047 7.734 0.558 1 97 115 GLY A N 1
ATOM 905 C CA . GLY A 1 115 ? 19.297 7.117 -0.735 1 97 115 GLY A CA 1
ATOM 906 C C . GLY A 1 115 ? 18.031 6.836 -1.517 1 97 115 GLY A C 1
ATOM 907 O O . GLY A 1 115 ? 18.047 6.109 -2.512 1 97 115 GLY A O 1
ATOM 908 N N . LEU A 1 116 ? 16.938 7.277 -1.054 1 98.25 116 LEU A N 1
ATOM 909 C CA . LEU A 1 116 ? 15.703 7.137 -1.812 1 98.25 116 LEU A CA 1
ATOM 910 C C . LEU A 1 116 ? 15.734 8 -3.07 1 98.25 116 LEU A C 1
ATOM 912 O O . LEU A 1 116 ? 16.375 9.047 -3.09 1 98.25 116 LEU A O 1
ATOM 916 N N . GLU A 1 117 ? 14.977 7.531 -4.043 1 98.38 117 GLU A N 1
ATOM 917 C CA . GLU A 1 117 ? 14.977 8.266 -5.309 1 98.38 117 GLU A CA 1
ATOM 918 C C . GLU A 1 117 ? 13.555 8.633 -5.723 1 98.38 117 GLU A C 1
ATOM 920 O O . GLU A 1 117 ? 13.359 9.367 -6.695 1 98.38 117 GLU A O 1
ATOM 925 N N . GLN A 1 118 ? 12.594 8.133 -4.977 1 98.62 118 GLN A N 1
ATOM 926 C CA . GLN A 1 118 ? 11.211 8.391 -5.355 1 98.62 118 GLN A CA 1
ATOM 927 C C . GLN A 1 118 ? 10.312 8.484 -4.125 1 98.62 118 GLN A C 1
ATOM 929 O O . GLN A 1 118 ? 10.336 7.598 -3.266 1 98.62 118 GLN A O 1
ATOM 934 N N . LEU A 1 119 ? 9.578 9.562 -4.008 1 98.75 119 LEU A N 1
ATOM 935 C CA . LEU A 1 119 ? 8.508 9.695 -3.031 1 98.75 119 LEU A CA 1
ATOM 936 C C . LEU A 1 119 ? 7.141 9.609 -3.709 1 98.75 119 LEU A C 1
ATOM 938 O O . LEU A 1 119 ? 6.98 10.055 -4.848 1 98.75 119 LEU A O 1
ATOM 942 N N . GLU A 1 120 ? 6.188 9.039 -3.008 1 98.62 120 GLU A N 1
ATOM 943 C CA . GLU A 1 120 ? 4.863 8.836 -3.588 1 98.62 120 GLU A CA 1
ATOM 944 C C . GLU A 1 120 ? 3.762 9.195 -2.592 1 98.62 120 GLU A C 1
ATOM 946 O O . GLU A 1 120 ? 3.967 9.117 -1.379 1 98.62 120 GLU A O 1
ATOM 951 N N . LEU A 1 121 ? 2.65 9.578 -3.15 1 98.38 121 LEU A N 1
ATOM 952 C CA . LEU A 1 121 ? 1.51 9.836 -2.277 1 98.38 121 LEU A CA 1
ATOM 953 C C . LEU A 1 121 ? 0.205 9.805 -3.066 1 98.38 121 LEU A C 1
ATOM 955 O O . LEU A 1 121 ? 0.218 9.859 -4.297 1 98.38 121 LEU A O 1
ATOM 959 N N . PHE A 1 122 ? -0.903 9.656 -2.375 1 97.75 122 PHE A N 1
ATOM 960 C CA . PHE A 1 122 ? -2.262 9.828 -2.879 1 97.75 122 PHE A CA 1
ATOM 961 C C . PHE A 1 122 ? -2.916 11.055 -2.264 1 97.75 122 PHE A C 1
ATOM 963 O O . PHE A 1 122 ? -2.711 11.352 -1.085 1 97.75 122 PHE A O 1
ATOM 970 N N . VAL A 1 123 ? -3.648 11.758 -3.029 1 98.25 123 VAL A N 1
ATOM 971 C CA . VAL A 1 123 ? -4.352 12.945 -2.551 1 98.25 123 VAL A CA 1
ATOM 972 C C . VAL A 1 123 ? -5.734 13.023 -3.197 1 98.25 123 VAL A C 1
ATOM 974 O O . VAL A 1 123 ? -5.875 12.805 -4.402 1 98.25 123 VAL A O 1
ATOM 977 N N . ASP A 1 124 ? -6.742 13.32 -2.379 1 98.25 124 ASP A N 1
ATOM 978 C CA . ASP A 1 124 ? -8.094 13.469 -2.904 1 98.25 124 ASP A CA 1
ATOM 979 C C . ASP A 1 124 ? -8.133 14.492 -4.035 1 98.25 124 ASP A C 1
ATOM 981 O O . ASP A 1 124 ? -7.543 15.57 -3.928 1 98.25 124 ASP A O 1
ATOM 985 N N . THR A 1 125 ? -8.891 14.195 -5.102 1 98.19 125 THR A N 1
ATOM 986 C CA . THR A 1 125 ? -8.906 15.023 -6.301 1 98.19 125 THR A CA 1
ATOM 987 C C . THR A 1 125 ? -9.523 16.391 -6.008 1 98.19 125 THR A C 1
ATOM 989 O O . THR A 1 125 ? -9.344 17.328 -6.777 1 98.19 125 THR A O 1
ATOM 992 N N . GLU A 1 126 ? -10.266 16.5 -4.922 1 97.5 126 GLU A N 1
ATOM 993 C CA . GLU A 1 126 ? -10.93 17.766 -4.578 1 97.5 126 GLU A CA 1
ATOM 994 C C . GLU A 1 126 ? -10.148 18.531 -3.516 1 97.5 126 GLU A C 1
ATOM 996 O O . GLU A 1 126 ? -10.57 19.594 -3.072 1 97.5 126 GLU A O 1
ATOM 1001 N N . ASN A 1 127 ? -9.062 17.984 -3.029 1 96.94 127 ASN A N 1
ATOM 1002 C CA . ASN A 1 127 ? -8.219 18.656 -2.053 1 96.94 127 ASN A CA 1
ATOM 1003 C C . ASN A 1 127 ? -7.258 19.641 -2.723 1 96.94 127 ASN A C 1
ATOM 1005 O O . ASN A 1 127 ? -6.043 19.422 -2.727 1 96.94 127 ASN A O 1
ATOM 1009 N N . SER A 1 128 ? -7.805 20.703 -3.207 1 97.25 128 SER A N 1
ATOM 1010 C CA . SER A 1 128 ? -7.074 21.656 -4.039 1 97.25 128 SER A CA 1
ATOM 1011 C C . SER A 1 128 ? -5.871 22.234 -3.299 1 97.25 128 SER A C 1
ATOM 1013 O O . SER A 1 128 ? -4.82 22.453 -3.898 1 97.25 128 SER A O 1
ATOM 1015 N N . ARG A 1 129 ? -6.027 22.453 -2.066 1 95.38 129 ARG A N 1
ATOM 1016 C CA . ARG A 1 129 ? -4.941 23.016 -1.276 1 95.38 129 ARG A CA 1
ATOM 1017 C C . ARG A 1 129 ? -3.752 22.062 -1.215 1 95.38 129 ARG A C 1
ATOM 1019 O O . ARG A 1 129 ? -2.611 22.484 -1.432 1 95.38 129 ARG A O 1
ATOM 1026 N N . ALA A 1 130 ? -4 20.828 -0.879 1 97.19 130 ALA A N 1
ATOM 1027 C CA . ALA A 1 130 ? -2.936 19.828 -0.823 1 97.19 130 ALA A CA 1
ATOM 1028 C C . ALA A 1 130 ? -2.303 19.609 -2.197 1 97.19 130 ALA A C 1
ATOM 1030 O O . ALA A 1 130 ? -1.079 19.516 -2.314 1 97.19 130 ALA A O 1
ATOM 1031 N N . ILE A 1 131 ? -3.146 19.547 -3.221 1 98.31 131 ILE A N 1
ATOM 1032 C CA . ILE A 1 131 ? -2.689 19.375 -4.594 1 98.31 131 ILE A CA 1
ATOM 1033 C C . ILE A 1 131 ? -1.696 20.469 -4.957 1 98.31 131 ILE A C 1
ATOM 1035 O O . ILE A 1 131 ? -0.58 20.188 -5.398 1 98.31 131 ILE A O 1
ATOM 1039 N N . ALA A 1 132 ? -2.068 21.719 -4.734 1 98.12 132 ALA A N 1
ATOM 1040 C CA . ALA A 1 132 ? -1.204 22.859 -5.031 1 98.12 132 ALA A CA 1
ATOM 1041 C C . ALA A 1 132 ? 0.105 22.766 -4.254 1 98.12 132 ALA A C 1
ATOM 1043 O O . ALA A 1 132 ? 1.174 23.078 -4.785 1 98.12 132 ALA A O 1
ATOM 1044 N N . PHE A 1 133 ? 0.001 22.391 -3.062 1 97.94 133 PHE A N 1
ATOM 1045 C CA . PHE A 1 133 ? 1.168 22.266 -2.199 1 97.94 133 PHE A CA 1
ATOM 1046 C C . PHE A 1 133 ? 2.141 21.234 -2.758 1 97.94 133 PHE A C 1
ATOM 1048 O O . PHE A 1 133 ? 3.328 21.516 -2.922 1 97.94 133 PHE A O 1
ATOM 1055 N N . TYR A 1 134 ? 1.671 20 -3.053 1 98.44 134 TYR A N 1
ATOM 1056 C CA . TYR A 1 134 ? 2.533 18.938 -3.535 1 98.44 134 TYR A CA 1
ATOM 1057 C C . TYR A 1 134 ? 3.135 19.281 -4.891 1 98.44 134 TYR A C 1
ATOM 1059 O O . TYR A 1 134 ? 4.309 19.016 -5.145 1 98.44 134 TYR A O 1
ATOM 1067 N N . GLU A 1 135 ? 2.316 19.859 -5.738 1 98.69 135 GLU A N 1
ATOM 1068 C CA . GLU A 1 135 ? 2.807 20.234 -7.059 1 98.69 135 GLU A CA 1
ATOM 1069 C C . GLU A 1 135 ? 3.906 21.297 -6.949 1 98.69 135 GLU A C 1
ATOM 1071 O O . GLU A 1 135 ? 4.867 21.281 -7.723 1 98.69 135 GLU A O 1
ATOM 1076 N N . ARG A 1 136 ? 3.771 22.203 -6.004 1 98.19 136 ARG A N 1
ATOM 1077 C CA . ARG A 1 136 ? 4.785 23.234 -5.773 1 98.19 136 ARG A CA 1
ATOM 1078 C C . ARG A 1 136 ? 6.121 22.609 -5.395 1 98.19 136 ARG A C 1
ATOM 1080 O O . ARG A 1 136 ? 7.18 23.188 -5.645 1 98.19 136 ARG A O 1
ATOM 1087 N N . PHE A 1 137 ? 6.121 21.484 -4.812 1 98.44 137 PHE A N 1
ATOM 1088 C CA . PHE A 1 137 ? 7.348 20.828 -4.383 1 98.44 137 PHE A CA 1
ATOM 1089 C C . PHE A 1 137 ? 7.855 19.875 -5.465 1 98.44 137 PHE A C 1
ATOM 1091 O O . PHE A 1 137 ? 8.828 19.156 -5.254 1 98.44 137 PHE A O 1
ATOM 1098 N N . GLY A 1 138 ? 7.141 19.797 -6.566 1 98.38 138 GLY A N 1
ATOM 1099 C CA . GLY A 1 138 ? 7.66 19.062 -7.707 1 98.38 138 GLY A CA 1
ATOM 1100 C C . GLY A 1 138 ? 7.016 17.703 -7.883 1 98.38 138 GLY A C 1
ATOM 1101 O O . GLY A 1 138 ? 7.41 16.922 -8.758 1 98.38 138 GLY A O 1
ATOM 1102 N N . PHE A 1 139 ? 6.039 17.391 -7.059 1 98.69 139 PHE A N 1
ATOM 1103 C CA . PHE A 1 139 ? 5.297 16.156 -7.293 1 98.69 139 PHE A CA 1
ATOM 1104 C C . PHE A 1 139 ? 4.512 16.234 -8.594 1 98.69 139 PHE A C 1
ATOM 1106 O O . PHE A 1 139 ? 3.949 17.281 -8.922 1 98.69 139 PHE A O 1
ATOM 1113 N N . GLU A 1 140 ? 4.449 15.094 -9.258 1 98.12 140 GLU A N 1
ATOM 1114 C CA . GLU A 1 140 ? 3.721 15.008 -10.523 1 98.12 140 GLU A CA 1
ATOM 1115 C C . GLU A 1 140 ? 2.641 13.938 -10.469 1 98.12 140 GLU A C 1
ATOM 1117 O O . GLU A 1 140 ? 2.871 12.844 -9.945 1 98.12 140 GLU A O 1
ATOM 1122 N N . ARG A 1 141 ? 1.504 14.289 -10.992 1 97.56 141 ARG A N 1
ATOM 1123 C CA . ARG A 1 141 ? 0.4 13.336 -11.062 1 97.56 141 ARG A CA 1
ATOM 1124 C C . ARG A 1 141 ? 0.677 12.242 -12.086 1 97.56 141 ARG A C 1
ATOM 1126 O O . ARG A 1 141 ? 1.009 12.539 -13.242 1 97.56 141 ARG A O 1
ATOM 1133 N N . ILE A 1 142 ? 0.45 11.008 -11.68 1 95 142 ILE A N 1
ATOM 1134 C CA . ILE A 1 142 ? 0.729 9.953 -12.641 1 95 142 ILE A CA 1
ATOM 1135 C C . ILE A 1 142 ? -0.534 9.125 -12.891 1 95 142 ILE A C 1
ATOM 1137 O O . ILE A 1 142 ? -0.596 8.344 -13.836 1 95 142 ILE A O 1
ATOM 1141 N N . ALA A 1 143 ? -1.5 9.281 -12.07 1 95.44 143 ALA A N 1
ATOM 1142 C CA . ALA A 1 143 ? -2.719 8.5 -12.258 1 95.44 143 ALA A CA 1
ATOM 1143 C C . ALA A 1 143 ? -3.881 9.094 -11.469 1 95.44 143 ALA A C 1
ATOM 1145 O O . ALA A 1 143 ? -3.682 9.953 -10.609 1 95.44 143 ALA A O 1
ATOM 1146 N N . THR A 1 144 ? -4.988 8.672 -11.891 1 97.25 144 THR A N 1
ATOM 1147 C CA . THR A 1 144 ? -6.18 8.82 -11.062 1 97.25 144 THR A CA 1
ATOM 1148 C C . THR A 1 144 ? -6.66 7.469 -10.547 1 97.25 144 THR A C 1
ATOM 1150 O O . THR A 1 144 ? -6.863 6.535 -11.328 1 97.25 144 THR A O 1
ATOM 1153 N N . HIS A 1 145 ? -6.703 7.277 -9.289 1 97.56 145 HIS A N 1
ATOM 1154 C CA . HIS A 1 145 ? -7.262 6.102 -8.625 1 97.56 145 HIS A CA 1
ATOM 1155 C C . HIS A 1 145 ? -8.75 6.273 -8.359 1 97.56 145 HIS A C 1
ATOM 1157 O O . HIS A 1 145 ? -9.148 6.816 -7.324 1 97.56 145 HIS A O 1
ATOM 1163 N N . ILE A 1 146 ? -9.562 5.73 -9.234 1 96.5 146 ILE A N 1
ATOM 1164 C CA . ILE A 1 146 ? -11.008 5.918 -9.211 1 96.5 146 ILE A CA 1
ATOM 1165 C C . ILE A 1 146 ? -11.609 5.129 -8.047 1 96.5 146 ILE A C 1
ATOM 1167 O O . ILE A 1 146 ? -11.258 3.965 -7.836 1 96.5 146 ILE A O 1
ATOM 1171 N N . ASP A 1 147 ? -12.492 5.77 -7.305 1 97.56 147 ASP A N 1
ATOM 1172 C CA . ASP A 1 147 ? -13.195 5.164 -6.176 1 97.56 147 ASP A CA 1
ATOM 1173 C C . ASP A 1 147 ? -12.219 4.551 -5.184 1 97.56 147 ASP A C 1
ATOM 1175 O O . ASP A 1 147 ? -12.43 3.436 -4.695 1 97.56 147 ASP A O 1
ATOM 1179 N N . GLY A 1 148 ? -11.086 5.223 -5.031 1 97.31 148 GLY A N 1
ATOM 1180 C CA . GLY A 1 148 ? -10.062 4.746 -4.105 1 97.31 148 GLY A CA 1
ATOM 1181 C C . GLY A 1 148 ? -10.438 4.957 -2.652 1 97.31 148 GLY A C 1
ATOM 1182 O O . GLY A 1 148 ? -9.867 4.324 -1.762 1 97.31 148 GLY A O 1
ATOM 1183 N N . VAL A 1 149 ? -11.352 5.836 -2.406 1 98.12 149 VAL A N 1
ATOM 1184 C CA . VAL A 1 149 ? -11.781 6.195 -1.059 1 98.12 149 VAL A CA 1
ATOM 1185 C C . VAL A 1 149 ? -13.289 6.422 -1.037 1 98.12 149 VAL A C 1
ATOM 1187 O O . VAL A 1 149 ? -13.867 6.91 -2.014 1 98.12 149 VAL A O 1
ATOM 1190 N N . ARG A 1 150 ? -13.922 6.078 0.053 1 98 150 ARG A N 1
ATOM 1191 C CA . ARG A 1 150 ? -15.328 6.418 0.248 1 98 150 ARG A CA 1
ATOM 1192 C C . ARG A 1 150 ? -15.539 7.109 1.591 1 98 150 ARG A C 1
ATOM 1194 O O . ARG A 1 150 ? -15.125 6.598 2.631 1 98 150 ARG A O 1
ATOM 1201 N N . ILE A 1 151 ? -16.109 8.227 1.548 1 96.81 151 ILE A N 1
ATOM 1202 C CA . ILE A 1 151 ? -16.422 9 2.74 1 96.81 151 ILE A CA 1
ATOM 1203 C C . ILE A 1 151 ? -17.938 9.172 2.852 1 96.81 151 ILE A C 1
ATOM 1205 O O . ILE A 1 151 ? -18.578 9.781 1.98 1 96.81 151 ILE A O 1
ATOM 1209 N N . GLU A 1 152 ? -18.469 8.68 3.939 1 92.5 152 GLU A N 1
ATOM 1210 C CA . GLU A 1 152 ? -19.906 8.734 4.16 1 92.5 152 GLU A CA 1
ATOM 1211 C C . GLU A 1 152 ? -20.672 8.188 2.961 1 92.5 152 GLU A C 1
ATOM 1213 O O . GLU A 1 152 ? -21.625 8.82 2.475 1 92.5 152 GLU A O 1
ATOM 1218 N N . GLY A 1 153 ? -20.156 7.148 2.428 1 91.69 153 GLY A N 1
ATOM 1219 C CA . GLY A 1 153 ? -20.828 6.43 1.354 1 91.69 153 GLY A CA 1
ATOM 1220 C C . GLY A 1 153 ? -20.594 7.047 -0.012 1 91.69 153 GLY A C 1
ATOM 1221 O O . GLY A 1 153 ? -21.016 6.496 -1.029 1 91.69 153 GLY A O 1
ATOM 1222 N N . ARG A 1 154 ? -19.922 8.148 -0.019 1 96.31 154 ARG A N 1
ATOM 1223 C CA . ARG A 1 154 ? -19.656 8.805 -1.293 1 96.31 154 ARG A CA 1
ATOM 1224 C C . ARG A 1 154 ? -18.297 8.375 -1.851 1 96.31 154 ARG A C 1
ATOM 1226 O O . ARG A 1 154 ? -17.281 8.461 -1.159 1 96.31 154 ARG A O 1
ATOM 1233 N N . SER A 1 155 ? -18.391 7.949 -3.104 1 97.81 155 SER A N 1
ATOM 1234 C CA . SER A 1 155 ? -17.172 7.578 -3.816 1 97.81 155 SER A CA 1
ATOM 1235 C C . SER A 1 155 ? -16.297 8.797 -4.086 1 97.81 155 SER A C 1
ATOM 1237 O O . SER A 1 155 ? -16.797 9.852 -4.48 1 97.81 155 SER A O 1
ATOM 1239 N N . ARG A 1 156 ? -15.008 8.586 -3.836 1 98.06 156 ARG A N 1
ATOM 1240 C CA . ARG A 1 156 ? -14.023 9.641 -4.094 1 98.06 156 ARG A CA 1
ATOM 1241 C C . ARG A 1 156 ? -12.805 9.086 -4.828 1 98.06 156 ARG A C 1
ATOM 1243 O O . ARG A 1 156 ? -12.414 7.934 -4.605 1 98.06 156 ARG A O 1
ATOM 1250 N N . ASP A 1 157 ? -12.281 9.93 -5.684 1 98.12 157 ASP A N 1
ATOM 1251 C CA . ASP A 1 157 ? -11.07 9.586 -6.422 1 98.12 157 ASP A CA 1
ATOM 1252 C C . ASP A 1 157 ? -9.844 10.234 -5.793 1 98.12 157 ASP A C 1
ATOM 1254 O O . ASP A 1 157 ? -9.93 11.32 -5.227 1 98.12 157 ASP A O 1
ATOM 1258 N N . ASP A 1 158 ? -8.734 9.547 -5.914 1 98 158 ASP A N 1
ATOM 1259 C CA . ASP A 1 158 ? -7.441 10.109 -5.535 1 98 158 ASP A CA 1
ATOM 1260 C C . ASP A 1 158 ? -6.535 10.258 -6.754 1 98 158 ASP A C 1
ATOM 1262 O O . ASP A 1 158 ? -6.551 9.422 -7.656 1 98 158 ASP A O 1
ATOM 1266 N N . PHE A 1 159 ? -5.797 11.32 -6.734 1 98.31 159 PHE A N 1
ATOM 1267 C CA . PHE A 1 159 ? -4.629 11.367 -7.609 1 98.31 159 PHE A CA 1
ATOM 1268 C C . PHE A 1 159 ? -3.459 10.609 -6.988 1 98.31 159 PHE A C 1
ATOM 1270 O O . PHE A 1 159 ? -3.238 10.688 -5.777 1 98.31 159 PHE A O 1
ATOM 1277 N N . PHE A 1 160 ? -2.779 9.922 -7.77 1 97.56 160 PHE A N 1
ATOM 1278 C CA . PHE A 1 160 ? -1.502 9.328 -7.398 1 97.56 160 PHE A CA 1
ATOM 1279 C C . PHE A 1 160 ? -0.34 10.188 -7.871 1 97.56 160 PHE A C 1
ATOM 1281 O O . PHE A 1 160 ? -0.231 10.492 -9.062 1 97.56 160 PHE A O 1
ATOM 1288 N N . TYR A 1 161 ? 0.551 10.648 -6.945 1 98.31 161 TYR A N 1
ATOM 1289 C CA . TYR A 1 161 ? 1.671 11.539 -7.25 1 98.31 161 TYR A CA 1
ATOM 1290 C C . TYR A 1 161 ? 3.002 10.852 -6.961 1 98.31 161 TYR A C 1
ATOM 1292 O O . TYR A 1 161 ? 3.1 10.039 -6.039 1 98.31 161 TYR A O 1
ATOM 1300 N N . THR A 1 162 ? 3.949 11.203 -7.738 1 98.19 162 THR A N 1
ATOM 1301 C CA . THR A 1 162 ? 5.324 10.812 -7.449 1 98.19 162 THR A CA 1
ATOM 1302 C C . THR A 1 162 ? 6.258 12.023 -7.527 1 98.19 162 THR A C 1
ATOM 1304 O O . THR A 1 162 ? 5.977 12.984 -8.242 1 98.19 162 THR A O 1
ATOM 1307 N N . LEU A 1 163 ? 7.23 12.094 -6.75 1 98.5 163 LEU A N 1
ATOM 1308 C CA . LEU A 1 163 ? 8.383 12.992 -6.828 1 98.5 163 LEU A CA 1
ATOM 1309 C C . LEU A 1 163 ? 9.664 12.203 -7.094 1 98.5 163 LEU A C 1
ATOM 1311 O O . LEU A 1 163 ? 10.078 11.398 -6.262 1 98.5 163 LEU A O 1
ATOM 1315 N N . ARG A 1 164 ? 10.242 12.391 -8.219 1 97.12 164 ARG A N 1
ATOM 1316 C CA . ARG A 1 164 ? 11.531 11.781 -8.531 1 97.12 164 ARG A CA 1
ATOM 1317 C C . ARG A 1 164 ? 12.68 12.656 -8.047 1 97.12 164 ARG A C 1
ATOM 1319 O O . ARG A 1 164 ? 12.719 13.852 -8.32 1 97.12 164 ARG A O 1
ATOM 1326 N N . MET A 1 165 ? 13.562 12.07 -7.367 1 96.25 165 MET A N 1
ATOM 1327 C CA . MET A 1 165 ? 14.648 12.828 -6.758 1 96.25 165 MET A CA 1
ATOM 1328 C C . MET A 1 165 ? 16 12.367 -7.301 1 96.25 165 MET A C 1
ATOM 1330 O O . MET A 1 165 ? 16.188 11.195 -7.609 1 96.25 165 MET A O 1
ATOM 1334 N N . MET B 1 1 ? -10.117 -35.406 -14.656 1 50.12 1 MET B N 1
ATOM 1335 C CA . MET B 1 1 ? -10.273 -33.969 -14.773 1 50.12 1 MET B CA 1
ATOM 1336 C C . MET B 1 1 ? -9.805 -33.25 -13.508 1 50.12 1 MET B C 1
ATOM 1338 O O . MET B 1 1 ? -10.18 -33.656 -12.398 1 50.12 1 MET B O 1
ATOM 1342 N N . LYS B 1 2 ? -8.531 -32.688 -13.523 1 65.69 2 LYS B N 1
ATOM 1343 C CA . LYS B 1 2 ? -7.961 -32.219 -12.258 1 65.69 2 LYS B CA 1
ATOM 1344 C C . LYS B 1 2 ? -8.93 -31.312 -11.508 1 65.69 2 LYS B C 1
ATOM 1346 O O . LYS B 1 2 ? -9.625 -30.5 -12.125 1 65.69 2 LYS B O 1
ATOM 1351 N N . ASN B 1 3 ? -9.32 -31.734 -10.414 1 88.75 3 ASN B N 1
ATOM 1352 C CA . ASN B 1 3 ? -10.258 -31.016 -9.555 1 88.75 3 ASN B CA 1
ATOM 1353 C C . ASN B 1 3 ? -9.547 -29.969 -8.703 1 88.75 3 ASN B C 1
ATOM 1355 O O . ASN B 1 3 ? -8.977 -30.297 -7.66 1 88.75 3 ASN B O 1
ATOM 1359 N N . PHE B 1 4 ? -9.359 -28.797 -9.172 1 97.94 4 PHE B N 1
ATOM 1360 C CA . PHE B 1 4 ? -8.719 -27.719 -8.438 1 97.94 4 PHE B CA 1
ATOM 1361 C C . PHE B 1 4 ? -9.695 -27.078 -7.465 1 97.94 4 PHE B C 1
ATOM 1363 O O . PHE B 1 4 ? -10.875 -26.938 -7.77 1 97.94 4 PHE B O 1
ATOM 1370 N N . THR B 1 5 ? -9.227 -26.766 -6.234 1 98.19 5 THR B N 1
ATOM 1371 C CA . THR B 1 5 ? -10.031 -26.062 -5.238 1 98.19 5 THR B CA 1
ATOM 1372 C C . THR B 1 5 ? -9.32 -24.797 -4.766 1 98.19 5 THR B C 1
ATOM 1374 O O . THR B 1 5 ? -8.094 -24.703 -4.848 1 98.19 5 THR B O 1
ATOM 1377 N N . TYR B 1 6 ? -10.109 -23.875 -4.359 1 98.44 6 TYR B N 1
ATOM 1378 C CA . TYR B 1 6 ? -9.656 -22.594 -3.861 1 98.44 6 TYR B CA 1
ATOM 1379 C C . TYR B 1 6 ? -9.93 -22.453 -2.369 1 98.44 6 TYR B C 1
ATOM 1381 O O . TYR B 1 6 ? -11.062 -22.641 -1.922 1 98.44 6 TYR B O 1
ATOM 1389 N N . LYS B 1 7 ? -8.922 -22.094 -1.583 1 98.06 7 LYS B N 1
ATOM 1390 C CA . LYS B 1 7 ? -9.133 -21.812 -0.167 1 98.06 7 LYS B CA 1
ATOM 1391 C C . LYS B 1 7 ? -7.938 -21.078 0.432 1 98.06 7 LYS B C 1
ATOM 1393 O O . LYS B 1 7 ? -6.895 -20.938 -0.214 1 98.06 7 LYS B O 1
ATOM 1398 N N . THR B 1 8 ? -8.094 -20.625 1.683 1 98.56 8 THR B N 1
ATOM 1399 C CA . THR B 1 8 ? -7.016 -19.984 2.424 1 98.56 8 THR B CA 1
ATOM 1400 C C . THR B 1 8 ? -5.875 -20.969 2.672 1 98.56 8 THR B C 1
ATOM 1402 O O . THR B 1 8 ? -6.109 -22.125 2.992 1 98.56 8 THR B O 1
ATOM 1405 N N . VAL B 1 9 ? -4.645 -20.531 2.473 1 98.81 9 VAL B N 1
ATOM 1406 C CA . VAL B 1 9 ? -3.49 -21.359 2.807 1 98.81 9 VAL B CA 1
ATOM 1407 C C . VAL B 1 9 ? -3.225 -21.281 4.309 1 98.81 9 VAL B C 1
ATOM 1409 O O . VAL B 1 9 ? -2.883 -20.219 4.836 1 98.81 9 VAL B O 1
ATOM 1412 N N . THR B 1 10 ? -3.373 -22.359 5.02 1 98.31 10 THR B N 1
ATOM 1413 C CA . THR B 1 10 ? -3.137 -22.406 6.461 1 98.31 10 THR B CA 1
ATOM 1414 C C . THR B 1 10 ? -1.671 -22.703 6.758 1 98.31 10 THR B C 1
ATOM 1416 O O . THR B 1 10 ? -0.908 -23.047 5.855 1 98.31 10 THR B O 1
ATOM 1419 N N . CYS B 1 11 ? -1.324 -22.578 8.008 1 98.06 11 CYS B N 1
ATOM 1420 C CA . CYS B 1 11 ? 0.068 -22.766 8.398 1 98.06 11 CYS B CA 1
ATOM 1421 C C . CYS B 1 11 ? 0.505 -24.203 8.211 1 98.06 11 CYS B C 1
ATOM 1423 O O . CYS B 1 11 ? 1.702 -24.5 8.156 1 98.06 11 CYS B O 1
ATOM 1425 N N . ASP B 1 12 ? -0.451 -25.141 8.055 1 97.5 12 ASP B N 1
ATOM 1426 C CA . ASP B 1 12 ? -0.123 -26.547 7.766 1 97.5 12 ASP B CA 1
ATOM 1427 C C . ASP B 1 12 ? 0.606 -26.672 6.43 1 97.5 12 ASP B C 1
ATOM 1429 O O . ASP B 1 12 ? 1.269 -27.672 6.176 1 97.5 12 ASP B O 1
ATOM 1433 N N . TYR B 1 13 ? 0.554 -25.688 5.625 1 98.56 13 TYR B N 1
ATOM 1434 C CA . TYR B 1 13 ? 1.15 -25.734 4.297 1 98.56 13 TYR B CA 1
ATOM 1435 C C . TYR B 1 13 ? 2.379 -24.828 4.219 1 98.56 13 TYR B C 1
ATOM 1437 O O . TYR B 1 13 ? 2.812 -24.453 3.127 1 98.56 13 TYR B O 1
ATOM 1445 N N . ALA B 1 14 ? 2.926 -24.453 5.344 1 98.69 14 ALA B N 1
ATOM 1446 C CA . ALA B 1 14 ? 4.027 -23.5 5.387 1 98.69 14 ALA B CA 1
ATOM 1447 C C . ALA B 1 14 ? 5.188 -23.953 4.508 1 98.69 14 ALA B C 1
ATOM 1449 O O . ALA B 1 14 ? 5.75 -23.172 3.746 1 98.69 14 ALA B O 1
ATOM 1450 N N . SER B 1 15 ? 5.543 -25.234 4.562 1 98.5 15 SER B N 1
ATOM 1451 C CA . SER B 1 15 ? 6.645 -25.75 3.758 1 98.5 15 SER B CA 1
ATOM 1452 C C . SER B 1 15 ? 6.312 -25.719 2.27 1 98.5 15 SER B C 1
ATOM 1454 O O . SER B 1 15 ? 7.141 -25.312 1.453 1 98.5 15 SER B O 1
ATOM 1456 N N . ASP B 1 16 ? 5.16 -26.156 1.899 1 98.62 16 ASP B N 1
ATOM 1457 C CA . ASP B 1 16 ? 4.727 -26.141 0.506 1 98.62 16 ASP B CA 1
ATOM 1458 C C . ASP B 1 16 ? 4.707 -24.719 -0.051 1 98.62 16 ASP B C 1
ATOM 1460 O O . ASP B 1 16 ? 5.156 -24.484 -1.174 1 98.62 16 ASP B O 1
ATOM 1464 N N . TRP B 1 17 ? 4.141 -23.859 0.776 1 98.75 17 TRP B N 1
ATOM 1465 C CA . TRP B 1 17 ? 4.066 -22.469 0.352 1 98.75 17 TRP B CA 1
ATOM 1466 C C . TRP B 1 17 ? 5.461 -21.875 0.177 1 98.75 17 TRP B C 1
ATOM 1468 O O . TRP B 1 17 ? 5.734 -21.203 -0.818 1 98.75 17 TRP B O 1
ATOM 1478 N N . ARG B 1 18 ? 6.344 -22.109 1.11 1 98.62 18 ARG B N 1
ATOM 1479 C CA . ARG B 1 18 ? 7.719 -21.641 0.998 1 98.62 18 ARG B CA 1
ATOM 1480 C C . ARG B 1 18 ? 8.367 -22.141 -0.289 1 98.62 18 ARG B C 1
ATOM 1482 O O . ARG B 1 18 ? 9.039 -21.375 -0.988 1 98.62 18 ARG B O 1
ATOM 1489 N N . ASN B 1 19 ? 8.18 -23.391 -0.58 1 98.44 19 ASN B N 1
ATOM 1490 C CA . ASN B 1 19 ? 8.758 -23.969 -1.783 1 98.44 19 ASN B CA 1
ATOM 1491 C C . ASN B 1 19 ? 8.227 -23.297 -3.047 1 98.44 19 ASN B C 1
ATOM 1493 O O . ASN B 1 19 ? 8.984 -23.047 -3.99 1 98.44 19 ASN B O 1
ATOM 1497 N N . LEU B 1 20 ? 6.992 -23.078 -3.076 1 98.62 20 LEU B N 1
ATOM 1498 C CA . LEU B 1 20 ? 6.398 -22.406 -4.223 1 98.62 20 LEU B CA 1
ATOM 1499 C C . LEU B 1 20 ? 6.949 -20.984 -4.355 1 98.62 20 LEU B C 1
ATOM 1501 O O . LEU B 1 20 ? 7.223 -20.516 -5.469 1 98.62 20 LEU B O 1
ATOM 1505 N N . ARG B 1 21 ? 7.039 -20.281 -3.227 1 98.25 21 ARG B N 1
ATOM 1506 C CA . ARG B 1 21 ? 7.602 -18.922 -3.254 1 98.25 21 ARG B CA 1
ATOM 1507 C C . ARG B 1 21 ? 9.023 -18.938 -3.797 1 98.25 21 ARG B C 1
ATOM 1509 O O . ARG B 1 21 ? 9.398 -18.078 -4.598 1 98.25 21 ARG B O 1
ATOM 1516 N N . LEU B 1 22 ? 9.812 -19.891 -3.35 1 98.38 22 LEU B N 1
ATOM 1517 C CA . LEU B 1 22 ? 11.188 -20.031 -3.822 1 98.38 22 LEU B CA 1
ATOM 1518 C C . LEU B 1 22 ? 11.227 -20.281 -5.324 1 98.38 22 LEU B C 1
ATOM 1520 O O . LEU B 1 22 ? 12 -19.656 -6.051 1 98.38 22 LEU B O 1
ATOM 1524 N N . GLU B 1 23 ? 10.414 -21.188 -5.766 1 98.38 23 GLU B N 1
ATOM 1525 C CA . GLU B 1 23 ? 10.328 -21.469 -7.195 1 98.38 23 GLU B CA 1
ATOM 1526 C C . GLU B 1 23 ? 9.961 -20.219 -7.984 1 98.38 23 GLU B C 1
ATOM 1528 O O . GLU B 1 23 ? 10.625 -19.891 -8.969 1 98.38 23 GLU B O 1
ATOM 1533 N N . GLY B 1 24 ? 8.891 -19.562 -7.547 1 97.62 24 GLY B N 1
ATOM 1534 C CA . GLY B 1 24 ? 8.445 -18.344 -8.227 1 97.62 24 GLY B CA 1
ATOM 1535 C C . GLY B 1 24 ? 9.508 -17.266 -8.273 1 97.62 24 GLY B C 1
ATOM 1536 O O . GLY B 1 24 ? 9.805 -16.719 -9.336 1 97.62 24 GLY B O 1
ATOM 1537 N N . ALA B 1 25 ? 10.086 -16.953 -7.102 1 97.06 25 ALA B N 1
ATOM 1538 C CA . ALA B 1 25 ? 11.117 -15.922 -7.016 1 97.06 25 ALA B CA 1
ATOM 1539 C C . ALA B 1 25 ? 12.305 -16.25 -7.914 1 97.06 25 ALA B C 1
ATOM 1541 O O . ALA B 1 25 ? 12.922 -15.344 -8.484 1 97.06 25 ALA B O 1
ATOM 1542 N N . ARG B 1 26 ? 12.586 -17.5 -8.055 1 96.88 26 ARG B N 1
ATOM 1543 C CA . ARG B 1 26 ? 13.719 -17.953 -8.859 1 96.88 26 ARG B CA 1
ATOM 1544 C C . ARG B 1 26 ? 13.375 -17.938 -10.352 1 96.88 26 ARG B C 1
ATOM 1546 O O . ARG B 1 26 ? 14.125 -17.391 -11.156 1 96.88 26 ARG B O 1
ATOM 1553 N N . ASP B 1 27 ? 12.266 -18.469 -10.688 1 96.69 27 ASP B N 1
ATOM 1554 C CA . ASP B 1 27 ? 11.984 -18.781 -12.086 1 96.69 27 ASP B CA 1
ATOM 1555 C C . ASP B 1 27 ? 11.164 -17.672 -12.734 1 96.69 27 ASP B C 1
ATOM 1557 O O . ASP B 1 27 ? 11.148 -17.547 -13.961 1 96.69 27 ASP B O 1
ATOM 1561 N N . PHE B 1 28 ? 10.508 -16.891 -11.984 1 95.06 28 PHE B N 1
ATOM 1562 C CA . PHE B 1 28 ? 9.625 -15.852 -12.5 1 95.06 28 PHE B CA 1
ATOM 1563 C C . PHE B 1 28 ? 9.797 -14.555 -11.727 1 95.06 28 PHE B C 1
ATOM 1565 O O . PHE B 1 28 ? 8.836 -14.008 -11.18 1 95.06 28 PHE B O 1
ATOM 1572 N N . PRO B 1 29 ? 10.953 -14.023 -11.742 1 93.81 29 PRO B N 1
ATOM 1573 C CA . PRO B 1 29 ? 11.258 -12.867 -10.891 1 93.81 29 PRO B CA 1
ATOM 1574 C C . PRO B 1 29 ? 10.375 -11.664 -11.188 1 93.81 29 PRO B C 1
ATOM 1576 O O . PRO B 1 29 ? 10.109 -10.852 -10.297 1 93.81 29 PRO B O 1
ATOM 1579 N N . LEU B 1 30 ? 9.789 -11.438 -12.344 1 94.06 30 LEU B N 1
ATOM 1580 C CA . LEU B 1 30 ? 8.945 -10.297 -12.703 1 94.06 30 LEU B CA 1
ATOM 1581 C C . LEU B 1 30 ? 7.629 -10.328 -11.938 1 94.06 30 LEU B C 1
ATOM 1583 O O . LEU B 1 30 ? 6.926 -9.32 -11.875 1 94.06 30 LEU B O 1
ATOM 1587 N N . GLY B 1 31 ? 7.32 -11.438 -11.406 1 95.12 31 GLY B N 1
ATOM 1588 C CA . GLY B 1 31 ? 6.062 -11.586 -10.688 1 95.12 31 GLY B CA 1
ATOM 1589 C C . GLY B 1 31 ? 6.215 -11.469 -9.188 1 95.12 31 GLY B C 1
ATOM 1590 O O . GLY B 1 31 ? 5.238 -11.609 -8.445 1 95.12 31 GLY B O 1
ATOM 1591 N N . PHE B 1 32 ? 7.434 -11.227 -8.758 1 96.44 32 PHE B N 1
ATOM 1592 C CA . PHE B 1 32 ? 7.684 -11.219 -7.324 1 96.44 32 PHE B CA 1
ATOM 1593 C C . PHE B 1 32 ? 8.453 -9.969 -6.914 1 96.44 32 PHE B C 1
ATOM 1595 O O . PHE B 1 32 ? 9.461 -9.617 -7.531 1 96.44 32 PHE B O 1
ATOM 1602 N N . LEU B 1 33 ? 7.992 -9.391 -5.82 1 96.75 33 LEU B N 1
ATOM 1603 C CA . LEU B 1 33 ? 8.688 -8.234 -5.27 1 96.75 33 LEU B CA 1
ATOM 1604 C C . LEU B 1 33 ? 9.852 -8.664 -4.383 1 96.75 33 LEU B C 1
ATOM 1606 O O . LEU B 1 33 ? 10.727 -7.863 -4.062 1 96.75 33 LEU B O 1
ATOM 1610 N N . VAL B 1 34 ? 9.82 -9.859 -3.922 1 96.69 34 VAL B N 1
ATOM 1611 C CA . VAL B 1 34 ? 10.891 -10.375 -3.07 1 96.69 34 VAL B CA 1
ATOM 1612 C C . VAL B 1 34 ? 11.953 -11.055 -3.93 1 96.69 34 VAL B C 1
ATOM 1614 O O . VAL B 1 34 ? 11.625 -11.727 -4.91 1 96.69 34 VAL B O 1
ATOM 1617 N N . THR B 1 35 ? 13.172 -10.891 -3.6 1 97.12 35 THR B N 1
ATOM 1618 C CA . THR B 1 35 ? 14.266 -11.609 -4.246 1 97.12 35 THR B CA 1
ATOM 1619 C C . THR B 1 35 ? 14.32 -13.055 -3.768 1 97.12 35 THR B C 1
ATOM 1621 O O . THR B 1 35 ? 13.68 -13.414 -2.779 1 97.12 35 THR B O 1
ATOM 1624 N N . LEU B 1 36 ? 15.117 -13.836 -4.559 1 97.06 36 LEU B N 1
ATOM 1625 C CA . LEU B 1 36 ? 15.336 -15.211 -4.121 1 97.06 36 LEU B CA 1
ATOM 1626 C C . LEU B 1 36 ? 15.984 -15.25 -2.742 1 97.06 36 LEU B C 1
ATOM 1628 O O . LEU B 1 36 ? 15.602 -16.062 -1.894 1 97.06 36 LEU B O 1
ATOM 1632 N N . ASP B 1 37 ? 16.984 -14.375 -2.479 1 97.25 37 ASP B N 1
ATOM 1633 C CA . ASP B 1 37 ? 17.672 -14.312 -1.195 1 97.25 37 ASP B CA 1
ATOM 1634 C C . ASP B 1 37 ? 16.719 -13.93 -0.071 1 97.25 37 ASP B C 1
ATOM 1636 O O . ASP B 1 37 ? 16.734 -14.531 1.005 1 97.25 37 ASP B O 1
ATOM 1640 N N . GLU B 1 38 ? 15.867 -12.953 -0.287 1 97.19 38 GLU B N 1
ATOM 1641 C CA . GLU B 1 38 ? 14.883 -12.547 0.711 1 97.19 38 GLU B CA 1
ATOM 1642 C C . GLU B 1 38 ? 13.898 -13.672 1.008 1 97.19 38 GLU B C 1
ATOM 1644 O O . GLU B 1 38 ? 13.492 -13.859 2.156 1 97.19 38 GLU B O 1
ATOM 1649 N N . THR B 1 39 ? 13.469 -14.367 -0.035 1 97.12 39 THR B N 1
ATOM 1650 C CA . THR B 1 39 ? 12.562 -15.492 0.136 1 97.12 39 THR B CA 1
ATOM 1651 C C . THR B 1 39 ? 13.219 -16.609 0.942 1 97.12 39 THR B C 1
ATOM 1653 O O . THR B 1 39 ? 12.617 -17.156 1.868 1 97.12 39 THR B O 1
ATOM 1656 N N . ALA B 1 40 ? 14.445 -16.891 0.607 1 97.38 40 ALA B N 1
ATOM 1657 C CA . ALA B 1 40 ? 15.188 -17.984 1.248 1 97.38 40 ALA B CA 1
ATOM 1658 C C . ALA B 1 40 ? 15.453 -17.656 2.717 1 97.38 40 ALA B C 1
ATOM 1660 O O . ALA B 1 40 ? 15.641 -18.578 3.529 1 97.38 40 ALA B O 1
ATOM 1661 N N . ALA B 1 41 ? 15.477 -16.406 3.072 1 97.25 41 ALA B N 1
ATOM 1662 C CA . ALA B 1 41 ? 15.781 -15.977 4.434 1 97.25 41 ALA B CA 1
ATOM 1663 C C . ALA B 1 41 ? 14.633 -16.297 5.383 1 97.25 41 ALA B C 1
ATOM 1665 O O . ALA B 1 41 ? 14.82 -16.359 6.602 1 97.25 41 ALA B O 1
ATOM 1666 N N . ALA B 1 42 ? 13.445 -16.406 4.816 1 96.81 42 ALA B N 1
ATOM 1667 C CA . ALA B 1 42 ? 12.312 -16.781 5.652 1 96.81 42 ALA B CA 1
ATOM 1668 C C . ALA B 1 42 ? 12.266 -18.281 5.891 1 96.81 42 ALA B C 1
ATOM 1670 O O . ALA B 1 42 ? 12.023 -19.062 4.965 1 96.81 42 ALA B O 1
ATOM 1671 N N . ASP B 1 43 ? 12.453 -18.625 7.102 1 97.5 43 ASP B N 1
ATOM 1672 C CA . ASP B 1 43 ? 12.359 -20.047 7.402 1 97.5 43 ASP B CA 1
ATOM 1673 C C . ASP B 1 43 ? 10.906 -20.484 7.586 1 97.5 43 ASP B C 1
ATOM 1675 O O . ASP B 1 43 ? 9.992 -19.672 7.43 1 97.5 43 ASP B O 1
ATOM 1679 N N . ILE B 1 44 ? 10.703 -21.734 7.906 1 97.94 44 ILE B N 1
ATOM 1680 C CA . ILE B 1 44 ? 9.367 -22.312 7.953 1 97.94 44 ILE B CA 1
ATOM 1681 C C . ILE B 1 44 ? 8.555 -21.641 9.055 1 97.94 44 ILE B C 1
ATOM 1683 O O . ILE B 1 44 ? 7.352 -21.406 8.898 1 97.94 44 ILE B O 1
ATOM 1687 N N . ALA B 1 45 ? 9.172 -21.375 10.156 1 97.94 45 ALA B N 1
ATOM 1688 C CA . ALA B 1 45 ? 8.484 -20.703 11.25 1 97.94 45 ALA B CA 1
ATOM 1689 C C . ALA B 1 45 ? 7.98 -19.328 10.828 1 97.94 45 ALA B C 1
ATOM 1691 O O . ALA B 1 45 ? 6.84 -18.953 11.117 1 97.94 45 ALA B O 1
ATOM 1692 N N . ARG B 1 46 ? 8.805 -18.609 10.211 1 97.81 46 ARG B N 1
ATOM 1693 C CA . ARG B 1 46 ? 8.422 -17.297 9.695 1 97.81 46 ARG B CA 1
ATOM 1694 C C . ARG B 1 46 ? 7.301 -17.422 8.672 1 97.81 46 ARG B C 1
ATOM 1696 O O . ARG B 1 46 ? 6.359 -16.625 8.68 1 97.81 46 ARG B O 1
ATOM 1703 N N . CYS B 1 47 ? 7.43 -18.406 7.805 1 98.44 47 CYS B N 1
ATOM 1704 C CA . CYS B 1 47 ? 6.379 -18.641 6.82 1 98.44 47 CYS B CA 1
ATOM 1705 C C . CYS B 1 47 ? 5.055 -18.969 7.504 1 98.44 47 CYS B C 1
ATOM 1707 O O . CYS B 1 47 ? 4.004 -18.469 7.098 1 98.44 47 CYS B O 1
ATOM 1709 N N . SER B 1 48 ? 5.141 -19.75 8.508 1 98.44 48 SER B N 1
ATOM 1710 C CA . SER B 1 48 ? 3.947 -20.078 9.281 1 98.44 48 SER B CA 1
ATOM 1711 C C . SER B 1 48 ? 3.316 -18.828 9.875 1 98.44 48 SER B C 1
ATOM 1713 O O . SER B 1 48 ? 2.098 -18.656 9.82 1 98.44 48 SER B O 1
ATOM 1715 N N . ASP B 1 49 ? 4.133 -17.984 10.445 1 97.94 49 ASP B N 1
ATOM 1716 C CA . ASP B 1 49 ? 3.654 -16.734 11.023 1 97.94 49 ASP B CA 1
ATOM 1717 C C . ASP B 1 49 ? 2.955 -15.883 9.977 1 97.94 49 ASP B C 1
ATOM 1719 O O . ASP B 1 49 ? 1.905 -15.289 10.242 1 97.94 49 ASP B O 1
ATOM 1723 N N . ILE B 1 50 ? 3.529 -15.805 8.828 1 97.31 50 ILE B N 1
ATOM 1724 C CA . ILE B 1 50 ? 2.949 -15.023 7.738 1 97.31 50 ILE B CA 1
ATOM 1725 C C . ILE B 1 50 ? 1.591 -15.609 7.355 1 97.31 50 ILE B C 1
ATOM 1727 O O . ILE B 1 50 ? 0.614 -14.867 7.203 1 97.31 50 ILE B O 1
ATOM 1731 N N . LEU B 1 51 ? 1.524 -16.906 7.246 1 98.5 51 LEU B N 1
ATOM 1732 C CA . LEU B 1 51 ? 0.294 -17.578 6.832 1 98.5 51 LEU B CA 1
ATOM 1733 C C . LEU B 1 51 ? -0.799 -17.391 7.879 1 98.5 51 LEU B C 1
ATOM 1735 O O . LEU B 1 51 ? -1.98 -17.297 7.539 1 98.5 51 LEU B O 1
ATOM 1739 N N . ARG B 1 52 ? -0.428 -17.297 9.125 1 97.69 52 ARG B N 1
ATOM 1740 C CA . ARG B 1 52 ? -1.395 -17.109 10.195 1 97.69 52 ARG B CA 1
ATOM 1741 C C . ARG B 1 52 ? -2.102 -15.766 10.062 1 97.69 52 ARG B C 1
ATOM 1743 O O . ARG B 1 52 ? -3.191 -15.57 10.609 1 97.69 52 ARG B O 1
ATOM 1750 N N . GLY B 1 53 ? -1.502 -14.883 9.352 1 96.38 53 GLY B N 1
ATOM 1751 C CA . GLY B 1 53 ? -2.133 -13.594 9.102 1 96.38 53 GLY B CA 1
ATOM 1752 C C . GLY B 1 53 ? -3.387 -13.703 8.25 1 96.38 53 GLY B C 1
ATOM 1753 O O . GLY B 1 53 ? -4.199 -12.773 8.219 1 96.38 53 GLY B O 1
ATOM 1754 N N . GLY B 1 54 ? -3.475 -14.797 7.492 1 97 54 GLY B N 1
ATOM 1755 C CA . GLY B 1 54 ? -4.719 -15.109 6.805 1 97 54 GLY B CA 1
ATOM 1756 C C . GLY B 1 54 ? -4.855 -14.398 5.473 1 97 54 GLY B C 1
ATOM 1757 O O . GLY B 1 54 ? -5.957 -14.297 4.926 1 97 54 GLY B O 1
ATOM 1758 N N . HIS B 1 55 ? -3.754 -13.898 4.906 1 97.62 55 HIS B N 1
ATOM 1759 C CA . HIS B 1 55 ? -3.844 -13.062 3.711 1 97.62 55 HIS B CA 1
ATOM 1760 C C . HIS B 1 55 ? -3.361 -13.812 2.477 1 97.62 55 HIS B C 1
ATOM 1762 O O . HIS B 1 55 ? -3.09 -13.203 1.438 1 97.62 55 HIS B O 1
ATOM 1768 N N . ILE B 1 56 ? -3.127 -15.125 2.615 1 98.81 56 ILE B N 1
ATOM 1769 C CA . ILE B 1 56 ? -2.684 -15.93 1.485 1 98.81 56 ILE B CA 1
ATOM 1770 C C . ILE B 1 56 ? -3.781 -16.922 1.099 1 98.81 56 ILE B C 1
ATOM 1772 O O . ILE B 1 56 ? -4.316 -17.625 1.954 1 98.81 56 ILE B O 1
ATOM 1776 N N . ARG B 1 57 ? -4.055 -16.922 -0.207 1 98.88 57 ARG B N 1
ATOM 1777 C CA . ARG B 1 57 ? -4.98 -17.891 -0.783 1 98.88 57 ARG B CA 1
ATOM 1778 C C . ARG B 1 57 ? -4.242 -18.875 -1.679 1 98.88 57 ARG B C 1
ATOM 1780 O O . ARG B 1 57 ? -3.154 -18.578 -2.178 1 98.88 57 ARG B O 1
ATOM 1787 N N . GLY B 1 58 ? -4.871 -20.031 -1.792 1 98.81 58 GLY B N 1
ATOM 1788 C CA . GLY B 1 58 ? -4.223 -21.078 -2.559 1 98.81 58 GLY B CA 1
ATOM 1789 C C . GLY B 1 58 ? -5.172 -21.812 -3.486 1 98.81 58 GLY B C 1
ATOM 1790 O O . GLY B 1 58 ? -6.387 -21.812 -3.273 1 98.81 58 GLY B O 1
ATOM 1791 N N . VAL B 1 59 ? -4.609 -22.344 -4.539 1 98.88 59 VAL B N 1
ATOM 1792 C CA . VAL B 1 59 ? -5.277 -23.312 -5.395 1 98.88 59 VAL B CA 1
ATOM 1793 C C . VAL B 1 59 ? -4.625 -24.688 -5.223 1 98.88 59 VAL B C 1
ATOM 1795 O O . VAL B 1 59 ? -3.398 -24.797 -5.16 1 98.88 59 VAL B O 1
ATOM 1798 N N . TYR B 1 60 ? -5.508 -25.703 -5.086 1 98.62 60 TYR B N 1
ATOM 1799 C CA . TYR B 1 60 ? -5.059 -27.031 -4.727 1 98.62 60 TYR B CA 1
ATOM 1800 C C . TYR B 1 60 ? -5.492 -28.062 -5.77 1 98.62 60 TYR B C 1
ATOM 1802 O O . TYR B 1 60 ? -6.621 -28.016 -6.262 1 98.62 60 TYR B O 1
ATOM 1810 N N . ASP B 1 61 ? -4.566 -28.859 -6.219 1 98 61 ASP B N 1
ATOM 1811 C CA . ASP B 1 61 ? -4.906 -30.109 -6.887 1 98 61 ASP B CA 1
ATOM 1812 C C . ASP B 1 61 ? -5.133 -31.219 -5.871 1 98 61 ASP B C 1
ATOM 1814 O O . ASP B 1 61 ? -4.18 -31.844 -5.402 1 98 61 ASP B O 1
ATOM 1818 N N . VAL B 1 62 ? -6.43 -31.422 -5.555 1 94.12 62 VAL B N 1
ATOM 1819 C CA . VAL B 1 62 ? -6.816 -32.25 -4.422 1 94.12 62 VAL B CA 1
ATOM 1820 C C . VAL B 1 62 ? -6.238 -31.688 -3.133 1 94.12 62 VAL B C 1
ATOM 1822 O O . VAL B 1 62 ? -6.746 -30.688 -2.605 1 94.12 62 VAL B O 1
ATOM 1825 N N . GLU B 1 63 ? -5.18 -32.188 -2.602 1 94.62 63 GLU B N 1
ATOM 1826 C CA . GLU B 1 63 ? -4.656 -31.688 -1.337 1 94.62 63 GLU B CA 1
ATOM 1827 C C . GLU B 1 63 ? -3.277 -31.062 -1.521 1 94.62 63 GLU B C 1
ATOM 1829 O O . GLU B 1 63 ? -2.688 -30.547 -0.566 1 94.62 63 GLU B O 1
ATOM 1834 N N . LYS B 1 64 ? -2.865 -31.047 -2.74 1 97.38 64 LYS B N 1
ATOM 1835 C CA . LYS B 1 64 ? -1.548 -30.484 -3.02 1 97.38 64 LYS B CA 1
ATOM 1836 C C . LYS B 1 64 ? -1.646 -29 -3.371 1 97.38 64 LYS B C 1
ATOM 1838 O O . LYS B 1 64 ? -2.344 -28.625 -4.316 1 97.38 64 LYS B O 1
ATOM 1843 N N . LEU B 1 65 ? -0.999 -28.172 -2.598 1 98.75 65 LEU B N 1
ATOM 1844 C CA . LEU B 1 65 ? -0.916 -26.75 -2.932 1 98.75 65 LEU B CA 1
ATOM 1845 C C . LEU B 1 65 ? -0.091 -26.531 -4.195 1 98.75 65 LEU B C 1
ATOM 1847 O O . LEU B 1 65 ? 1.089 -26.891 -4.242 1 98.75 65 LEU B O 1
ATOM 1851 N N . VAL B 1 66 ? -0.668 -25.969 -5.277 1 98.69 66 VAL B N 1
ATOM 1852 C CA . VAL B 1 66 ? 0.061 -25.875 -6.539 1 98.69 66 VAL B CA 1
ATOM 1853 C C . VAL B 1 66 ? 0.193 -24.406 -6.957 1 98.69 66 VAL B C 1
ATOM 1855 O O . VAL B 1 66 ? 0.846 -24.109 -7.957 1 98.69 66 VAL B O 1
ATOM 1858 N N . GLY B 1 67 ? -0.417 -23.5 -6.262 1 98.81 67 GLY B N 1
ATOM 1859 C CA . GLY B 1 67 ? -0.345 -22.062 -6.484 1 98.81 67 GLY B CA 1
ATOM 1860 C C . GLY B 1 67 ? -0.886 -21.25 -5.324 1 98.81 67 GLY B C 1
ATOM 1861 O O . GLY B 1 67 ? -1.545 -21.781 -4.434 1 98.81 67 GLY B O 1
ATOM 1862 N N . PHE B 1 68 ? -0.574 -19.984 -5.309 1 98.88 68 PHE B N 1
ATOM 1863 C CA . PHE B 1 68 ? -1.048 -19.094 -4.25 1 98.88 68 PHE B CA 1
ATOM 1864 C C . PHE B 1 68 ? -1.119 -17.656 -4.742 1 98.88 68 PHE B C 1
ATOM 1866 O O . PHE B 1 68 ? -0.536 -17.328 -5.773 1 98.88 68 PHE B O 1
ATOM 1873 N N . CYS B 1 69 ? -1.845 -16.859 -4.031 1 98.69 69 CYS B N 1
ATOM 1874 C CA . CYS B 1 69 ? -1.823 -15.414 -4.238 1 98.69 69 CYS B CA 1
ATOM 1875 C C . CYS B 1 69 ? -2.029 -14.672 -2.922 1 98.69 69 CYS B C 1
ATOM 1877 O O . CYS B 1 69 ? -2.553 -15.242 -1.96 1 98.69 69 CYS B O 1
ATOM 1879 N N . GLY B 1 70 ? -1.441 -13.547 -2.869 1 98.38 70 GLY B N 1
ATOM 1880 C CA . GLY B 1 70 ? -1.812 -12.641 -1.796 1 98.38 70 GLY B CA 1
ATOM 1881 C C . GLY B 1 70 ? -3.197 -12.047 -1.968 1 98.38 70 GLY B C 1
ATOM 1882 O O . GLY B 1 70 ? -3.609 -11.734 -3.088 1 98.38 70 GLY B O 1
ATOM 1883 N N . TYR B 1 71 ? -3.918 -11.938 -0.992 1 98.44 71 TYR B N 1
ATOM 1884 C CA . TYR B 1 71 ? -5.246 -11.336 -0.902 1 98.44 71 TYR B CA 1
ATOM 1885 C C . TYR B 1 71 ? -5.363 -10.461 0.342 1 98.44 71 TYR B C 1
ATOM 1887 O O . TYR B 1 71 ? -5.414 -10.969 1.464 1 98.44 71 TYR B O 1
ATOM 1895 N N . ARG B 1 72 ? -5.426 -9.109 0.092 1 97.38 72 ARG B N 1
ATOM 1896 C CA . ARG B 1 72 ? -5.316 -8.18 1.208 1 97.38 72 ARG B CA 1
ATOM 1897 C C . ARG B 1 72 ? -6.457 -7.168 1.194 1 97.38 72 ARG B C 1
ATOM 1899 O O . ARG B 1 72 ? -6.281 -6.031 0.756 1 97.38 72 ARG B O 1
ATOM 1906 N N . PRO B 1 73 ? -7.625 -7.562 1.738 1 97.62 73 PRO B N 1
ATOM 1907 C CA . PRO B 1 73 ? -8.703 -6.582 1.899 1 97.62 73 PRO B CA 1
ATOM 1908 C C . PRO B 1 73 ? -8.297 -5.402 2.777 1 97.62 73 PRO B C 1
ATOM 1910 O O . PRO B 1 73 ? -7.645 -5.586 3.809 1 97.62 73 PRO B O 1
ATOM 1913 N N . GLN B 1 74 ? -8.602 -4.238 2.303 1 97.62 74 GLN B N 1
ATOM 1914 C CA . GLN B 1 74 ? -8.328 -3.053 3.107 1 97.62 74 GLN B CA 1
ATOM 1915 C C . GLN B 1 74 ? -9.195 -3.029 4.363 1 97.62 74 GLN B C 1
ATOM 1917 O O . GLN B 1 74 ? -10.328 -3.523 4.352 1 97.62 74 GLN B O 1
ATOM 1922 N N . GLN B 1 75 ? -8.695 -2.465 5.395 1 95.69 75 GLN B N 1
ATOM 1923 C CA . GLN B 1 75 ? -9.352 -2.621 6.691 1 95.69 75 GLN B CA 1
ATOM 1924 C C . GLN B 1 75 ? -10.016 -1.321 7.129 1 95.69 75 GLN B C 1
ATOM 1926 O O . GLN B 1 75 ? -10.969 -1.34 7.914 1 95.69 75 GLN B O 1
ATOM 1931 N N . LEU B 1 76 ? -9.547 -0.189 6.711 1 97.12 76 LEU B N 1
ATOM 1932 C CA . LEU B 1 76 ? -10.117 1.091 7.121 1 97.12 76 LEU B CA 1
ATOM 1933 C C . LEU B 1 76 ? -11.5 1.291 6.512 1 97.12 76 LEU B C 1
ATOM 1935 O O . LEU B 1 76 ? -11.742 0.898 5.367 1 97.12 76 LEU B O 1
ATOM 1939 N N . GLU B 1 77 ? -12.312 1.955 7.215 1 97.44 77 GLU B N 1
ATOM 1940 C CA . GLU B 1 77 ? -13.688 2.193 6.781 1 97.44 77 GLU B CA 1
ATOM 1941 C C . GLU B 1 77 ? -13.719 2.848 5.402 1 97.44 77 GLU B C 1
ATOM 1943 O O . GLU B 1 77 ? -14.516 2.457 4.547 1 97.44 77 GLU B O 1
ATOM 1948 N N . ARG B 1 78 ? -12.852 3.727 5.133 1 98.12 78 ARG B N 1
ATOM 1949 C CA . ARG B 1 78 ? -12.906 4.551 3.93 1 98.12 78 ARG B CA 1
ATOM 1950 C C . ARG B 1 78 ? -12.328 3.807 2.73 1 98.12 78 ARG B C 1
ATOM 1952 O O . ARG B 1 78 ? -12.445 4.27 1.593 1 98.12 78 ARG B O 1
ATOM 1959 N N . THR B 1 79 ? -11.719 2.656 2.949 1 98.38 79 THR B N 1
ATOM 1960 C CA . THR B 1 79 ? -11.078 1.956 1.841 1 98.38 79 THR B CA 1
ATOM 1961 C C . THR B 1 79 ? -11.484 0.485 1.824 1 98.38 79 THR B C 1
ATOM 1963 O O . THR B 1 79 ? -10.961 -0.3 1.032 1 98.38 79 THR B O 1
ATOM 1966 N N . LYS B 1 80 ? -12.414 0.063 2.688 1 97.69 80 LYS B N 1
ATOM 1967 C CA . LYS B 1 80 ? -12.727 -1.343 2.93 1 97.69 80 LYS B CA 1
ATOM 1968 C C . LYS B 1 80 ? -13.445 -1.959 1.737 1 97.69 80 LYS B C 1
ATOM 1970 O O . LYS B 1 80 ? -13.633 -3.176 1.679 1 97.69 80 LYS B O 1
ATOM 1975 N N . HIS B 1 81 ? -13.867 -1.169 0.764 1 98.31 81 HIS B N 1
ATOM 1976 C CA . HIS B 1 81 ? -14.516 -1.686 -0.435 1 98.31 81 HIS B CA 1
ATOM 1977 C C . HIS B 1 81 ? -13.492 -2.24 -1.421 1 98.31 81 HIS B C 1
ATOM 1979 O O . HIS B 1 81 ? -13.859 -2.764 -2.475 1 98.31 81 HIS B O 1
ATOM 1985 N N . ARG B 1 82 ? -12.219 -2.172 -1.11 1 98.44 82 ARG B N 1
ATOM 1986 C CA . ARG B 1 82 ? -11.156 -2.537 -2.039 1 98.44 82 ARG B CA 1
ATOM 1987 C C . ARG B 1 82 ? -10.258 -3.621 -1.447 1 98.44 82 ARG B C 1
ATOM 1989 O O . ARG B 1 82 ? -10.211 -3.799 -0.228 1 98.44 82 ARG B O 1
ATOM 1996 N N . SER B 1 83 ? -9.555 -4.297 -2.307 1 98.62 83 SER B N 1
ATOM 1997 C CA . SER B 1 83 ? -8.5 -5.227 -1.905 1 98.62 83 SER B CA 1
ATOM 1998 C C . SER B 1 83 ? -7.391 -5.289 -2.947 1 98.62 83 SER B C 1
ATOM 2000 O O . SER B 1 83 ? -7.648 -5.16 -4.145 1 98.62 83 SER B O 1
ATOM 2002 N N . GLU B 1 84 ? -6.223 -5.406 -2.48 1 98.19 84 GLU B N 1
ATOM 2003 C CA . GLU B 1 84 ? -5.086 -5.645 -3.365 1 98.19 84 GLU B CA 1
ATOM 2004 C C . GLU B 1 84 ? -4.809 -7.137 -3.52 1 98.19 84 GLU B C 1
ATOM 2006 O O . GLU B 1 84 ? -4.871 -7.891 -2.543 1 98.19 84 GLU B O 1
ATOM 2011 N N . ILE B 1 85 ? -4.547 -7.508 -4.758 1 97.94 85 ILE B N 1
ATOM 2012 C CA . ILE B 1 85 ? -4.09 -8.859 -5.066 1 97.94 85 ILE B CA 1
ATOM 2013 C C . ILE B 1 85 ? -2.605 -8.836 -5.414 1 97.94 85 ILE B C 1
ATOM 2015 O O . ILE B 1 85 ? -2.145 -7.945 -6.133 1 97.94 85 ILE B O 1
ATOM 2019 N N . GLY B 1 86 ? -1.85 -9.766 -4.988 1 93.69 86 GLY B N 1
ATOM 2020 C CA . GLY B 1 86 ? -0.444 -9.82 -5.359 1 93.69 86 GLY B CA 1
ATOM 2021 C C . GLY B 1 86 ? 0.126 -11.227 -5.336 1 93.69 86 GLY B C 1
ATOM 2022 O O . GLY B 1 86 ? -0.513 -12.164 -5.805 1 93.69 86 GLY B O 1
ATOM 2023 N N . PRO B 1 87 ? 1.429 -11.312 -5.066 1 94.81 87 PRO B N 1
ATOM 2024 C CA . PRO B 1 87 ? 1.967 -12.359 -5.938 1 94.81 87 PRO B CA 1
ATOM 2025 C C . PRO B 1 87 ? 0.915 -13.391 -6.34 1 94.81 87 PRO B C 1
ATOM 2027 O O . PRO B 1 87 ? 0.141 -13.852 -5.496 1 94.81 87 PRO B O 1
ATOM 2030 N N . PHE B 1 88 ? 0.754 -13.617 -7.461 1 98.19 88 PHE B N 1
ATOM 2031 C CA . PHE B 1 88 ? -0.147 -14.594 -8.062 1 98.19 88 PHE B CA 1
ATOM 2032 C C . PHE B 1 88 ? 0.632 -15.633 -8.859 1 98.19 88 PHE B C 1
ATOM 2034 O O . PHE B 1 88 ? 1.131 -15.336 -9.945 1 98.19 88 PHE B O 1
ATOM 2041 N N . PHE B 1 89 ? 0.747 -16.828 -8.258 1 98.56 89 PHE B N 1
ATOM 2042 C CA . PHE B 1 89 ? 1.705 -17.766 -8.812 1 98.56 89 PHE B CA 1
ATOM 2043 C C . PHE B 1 89 ? 1.12 -19.172 -8.844 1 98.56 89 PHE B C 1
ATOM 2045 O O . PHE B 1 89 ? 0.512 -19.625 -7.871 1 98.56 89 PHE B O 1
ATOM 2052 N N . VAL B 1 90 ? 1.255 -19.797 -9.945 1 98.44 90 VAL B N 1
ATOM 2053 C CA . VAL B 1 90 ? 1.017 -21.234 -10.109 1 98.44 90 VAL B CA 1
ATOM 2054 C C . VAL B 1 90 ? 2.285 -21.906 -10.617 1 98.44 90 VAL B C 1
ATOM 2056 O O . VAL B 1 90 ? 2.92 -21.422 -11.562 1 98.44 90 VAL B O 1
ATOM 2059 N N . THR B 1 91 ? 2.666 -23 -10 1 98.25 91 THR B N 1
ATOM 2060 C CA . THR B 1 91 ? 3.9 -23.672 -10.367 1 98.25 91 THR B CA 1
ATOM 2061 C C . THR B 1 91 ? 3.873 -24.094 -11.836 1 98.25 91 THR B C 1
ATOM 2063 O O . THR B 1 91 ? 2.809 -24.406 -12.375 1 98.25 91 THR B O 1
ATOM 2066 N N . ARG B 1 92 ? 5.016 -24.125 -12.445 1 96 92 ARG B N 1
ATOM 2067 C CA . ARG B 1 92 ? 5.199 -24.297 -13.883 1 96 92 ARG B CA 1
ATOM 2068 C C . ARG B 1 92 ? 4.516 -25.578 -14.359 1 96 92 ARG B C 1
ATOM 2070 O O . ARG B 1 92 ? 3.916 -25.594 -15.438 1 96 92 ARG B O 1
ATOM 2077 N N . ARG B 1 93 ? 4.555 -26.594 -13.586 1 95.62 93 ARG B N 1
ATOM 2078 C CA . ARG B 1 93 ? 4.027 -27.906 -13.953 1 95.62 93 ARG B CA 1
ATOM 2079 C C . ARG B 1 93 ? 2.525 -27.844 -14.211 1 95.62 93 ARG B C 1
ATOM 2081 O O . ARG B 1 93 ? 1.968 -28.703 -14.898 1 95.62 93 ARG B O 1
ATOM 2088 N N . TYR B 1 94 ? 1.892 -26.828 -13.703 1 96.81 94 TYR B N 1
ATOM 2089 C CA . TYR B 1 94 ? 0.44 -26.75 -13.812 1 96.81 94 TYR B CA 1
ATOM 2090 C C . TYR B 1 94 ? 0.033 -25.625 -14.766 1 96.81 94 TYR B C 1
ATOM 2092 O O . TYR B 1 94 ? -1.148 -25.281 -14.859 1 96.81 94 TYR B O 1
ATOM 2100 N N . HIS B 1 95 ? 1.014 -25 -15.414 1 94.12 95 HIS B N 1
ATOM 2101 C CA . HIS B 1 95 ? 0.676 -24.016 -16.438 1 94.12 95 HIS B CA 1
ATOM 2102 C C . HIS B 1 95 ? -0.104 -24.656 -17.578 1 94.12 95 HIS B C 1
ATOM 2104 O O . HIS B 1 95 ? 0.206 -25.781 -18 1 94.12 95 HIS B O 1
ATOM 2110 N N . GLY B 1 96 ? -1.131 -23.922 -18.031 1 91.88 96 GLY B N 1
ATOM 2111 C CA . GLY B 1 96 ? -2.006 -24.5 -19.047 1 91.88 96 GLY B CA 1
ATOM 2112 C C . GLY B 1 96 ? -3.182 -25.25 -18.469 1 91.88 96 GLY B C 1
ATOM 2113 O O . GLY B 1 96 ? -4.109 -25.625 -19.188 1 91.88 96 GLY B O 1
ATOM 2114 N N . SER B 1 97 ? -3.078 -25.547 -17.234 1 95.44 97 SER B N 1
ATOM 2115 C CA . SER B 1 97 ? -4.211 -26.141 -16.531 1 95.44 97 SER B 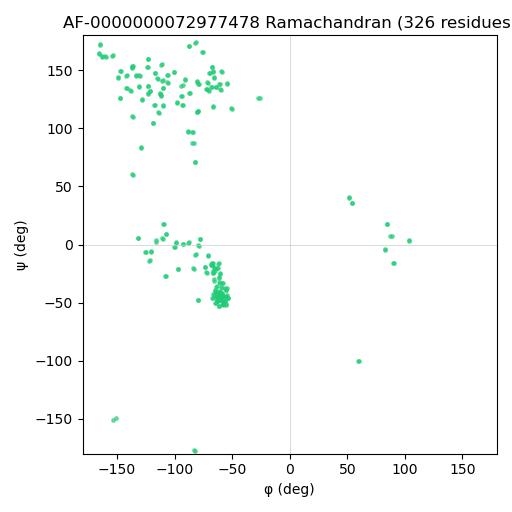CA 1
ATOM 2116 C C . SER B 1 97 ? -5.203 -25.078 -16.078 1 95.44 97 SER B C 1
ATOM 2118 O O . SER B 1 97 ? -4.945 -23.875 -16.219 1 95.44 97 SER B O 1
ATOM 2120 N N . PRO B 1 98 ? -6.344 -25.5 -15.547 1 97.38 98 PRO B N 1
ATOM 2121 C CA . PRO B 1 98 ? -7.324 -24.516 -15.062 1 97.38 98 PRO B CA 1
ATOM 2122 C C . PRO B 1 98 ? -6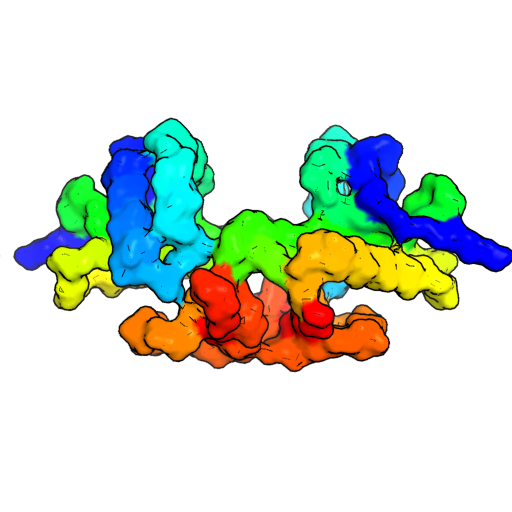.941 -23.922 -13.703 1 97.38 98 PRO B C 1
ATOM 2124 O O . PRO B 1 98 ? -7.711 -23.156 -13.133 1 97.38 98 PRO B O 1
ATOM 2127 N N . ALA B 1 99 ? -5.832 -24.203 -13.125 1 98.38 99 ALA B N 1
ATOM 2128 C CA . ALA B 1 99 ? -5.469 -23.844 -11.758 1 98.38 99 ALA B CA 1
ATOM 2129 C C . ALA B 1 99 ? -5.543 -22.328 -11.555 1 98.38 99 ALA B C 1
ATOM 2131 O O . ALA B 1 99 ? -6.18 -21.844 -10.617 1 98.38 99 ALA B O 1
ATOM 2132 N N . ALA B 1 100 ? -4.926 -21.625 -12.438 1 98.25 100 ALA B N 1
ATOM 2133 C CA . ALA B 1 100 ? -4.914 -20.172 -12.312 1 98.25 100 ALA B CA 1
ATOM 2134 C C . ALA B 1 100 ? -6.324 -19.594 -12.414 1 98.25 100 ALA B C 1
ATOM 2136 O O . ALA B 1 100 ? -6.688 -18.688 -11.664 1 98.25 100 ALA B O 1
ATOM 2137 N N . THR B 1 101 ? -7.07 -20.109 -13.305 1 98.38 101 THR B N 1
ATOM 2138 C CA . THR B 1 101 ? -8.445 -19.672 -13.492 1 98.38 101 THR B CA 1
ATOM 2139 C C . THR B 1 101 ? -9.281 -19.938 -12.242 1 98.38 101 THR B C 1
ATOM 2141 O O . THR B 1 101 ? -10.039 -19.078 -11.797 1 98.38 101 THR B O 1
ATOM 2144 N N . VAL B 1 102 ? -9.117 -21.078 -11.68 1 98.62 102 VAL B N 1
ATOM 2145 C CA . VAL B 1 102 ? -9.844 -21.438 -10.461 1 98.62 102 VAL B CA 1
ATOM 2146 C C . VAL B 1 102 ? -9.453 -20.484 -9.328 1 98.62 102 VAL B C 1
ATOM 2148 O O . VAL B 1 102 ? -10.312 -20.047 -8.57 1 98.62 102 VAL B O 1
ATOM 2151 N N . MET B 1 103 ? -8.211 -20.219 -9.203 1 98.62 103 MET B N 1
ATOM 2152 C CA . MET B 1 103 ? -7.73 -19.328 -8.148 1 98.62 103 MET B CA 1
ATOM 2153 C C . MET B 1 103 ? -8.297 -17.922 -8.328 1 98.62 103 MET B C 1
ATOM 2155 O O . MET B 1 103 ? -8.852 -17.359 -7.383 1 98.62 103 MET B O 1
ATOM 2159 N N . MET B 1 104 ? -8.234 -17.375 -9.539 1 98.62 104 MET B N 1
ATOM 2160 C CA . MET B 1 104 ? -8.734 -16.016 -9.789 1 98.62 104 MET B CA 1
ATOM 2161 C C . MET B 1 104 ? -10.242 -15.961 -9.602 1 98.62 104 MET B C 1
ATOM 2163 O O . MET B 1 104 ? -10.758 -15.031 -8.977 1 98.62 104 MET B O 1
ATOM 2167 N N . THR B 1 105 ? -10.922 -16.938 -10.109 1 98.56 105 THR B N 1
ATOM 2168 C CA . THR B 1 105 ? -12.367 -17 -9.922 1 98.56 105 THR B CA 1
ATOM 2169 C C . THR B 1 105 ? -12.719 -17.078 -8.438 1 98.56 105 THR B C 1
ATOM 2171 O O . THR B 1 105 ? -13.68 -16.469 -7.98 1 98.56 105 THR B O 1
ATOM 2174 N N . GLY B 1 106 ? -11.953 -17.844 -7.742 1 98.62 106 GLY B N 1
ATOM 2175 C CA . GLY B 1 106 ? -12.148 -17.953 -6.301 1 98.62 106 GLY B CA 1
ATOM 2176 C C . GLY B 1 106 ? -11.961 -16.625 -5.582 1 98.62 106 GLY B C 1
ATOM 2177 O O . GLY B 1 106 ? -12.789 -16.25 -4.742 1 98.62 106 GLY B O 1
ATOM 2178 N N . VAL B 1 107 ? -10.875 -15.914 -5.891 1 98.5 107 VAL B N 1
ATOM 2179 C CA . VAL B 1 107 ? -10.586 -14.633 -5.262 1 98.5 107 VAL B CA 1
ATOM 2180 C C . VAL B 1 107 ? -11.703 -13.641 -5.57 1 98.5 107 VAL B C 1
ATOM 2182 O O . VAL B 1 107 ? -12.188 -12.938 -4.676 1 98.5 107 VAL B O 1
ATOM 2185 N N . ILE B 1 108 ? -12.094 -13.578 -6.801 1 98.75 108 ILE B N 1
ATOM 2186 C CA . ILE B 1 108 ? -13.148 -12.656 -7.223 1 98.75 108 ILE B CA 1
ATOM 2187 C C . ILE B 1 108 ? -14.453 -13.008 -6.516 1 98.75 108 ILE B C 1
ATOM 2189 O O . ILE B 1 108 ? -15.148 -12.125 -6 1 98.75 108 ILE B O 1
ATOM 2193 N N . GLY B 1 109 ? -14.82 -14.289 -6.531 1 98.56 109 GLY B N 1
ATOM 2194 C CA . GLY B 1 109 ? -16.016 -14.734 -5.828 1 98.56 109 GLY B CA 1
ATOM 2195 C C . GLY B 1 109 ? -16 -14.391 -4.355 1 98.56 109 GLY B C 1
ATOM 2196 O O . GLY B 1 109 ? -16.984 -13.875 -3.826 1 98.56 109 GLY B O 1
ATOM 2197 N N . GLU B 1 110 ? -14.93 -14.688 -3.684 1 98.62 110 GLU B N 1
ATOM 2198 C CA . GLU B 1 110 ? -14.789 -14.359 -2.27 1 98.62 110 GLU B CA 1
ATOM 2199 C C . GLU B 1 110 ? -14.938 -12.859 -2.037 1 98.62 110 GLU B C 1
ATOM 2201 O O . GLU B 1 110 ? -15.586 -12.43 -1.079 1 98.62 110 GLU B O 1
ATOM 2206 N N . ALA B 1 111 ? -14.219 -12.094 -2.846 1 98.5 111 ALA B N 1
ATOM 2207 C CA . ALA B 1 111 ? -14.305 -10.641 -2.736 1 98.5 111 ALA B CA 1
ATOM 2208 C C . ALA B 1 111 ? -15.75 -10.164 -2.822 1 98.5 111 ALA B C 1
ATOM 2210 O O . ALA B 1 111 ? -16.203 -9.367 -1.994 1 98.5 111 ALA B O 1
ATOM 2211 N N . LYS B 1 112 ? -16.484 -10.656 -3.744 1 98.25 112 LYS B N 1
ATOM 2212 C CA . LYS B 1 112 ? -17.891 -10.289 -3.916 1 98.25 112 LYS B CA 1
ATOM 2213 C C . LYS B 1 112 ? -18.719 -10.695 -2.701 1 98.25 112 LYS B C 1
ATOM 2215 O O . LYS B 1 112 ? -19.531 -9.922 -2.213 1 98.25 112 LYS B O 1
ATOM 2220 N N . GLU B 1 113 ? -18.469 -11.867 -2.266 1 98.06 113 GLU B N 1
ATOM 2221 C CA . GLU B 1 113 ? -19.188 -12.375 -1.102 1 98.06 113 GLU B CA 1
ATOM 2222 C C . GLU B 1 113 ? -18.938 -11.508 0.128 1 98.06 113 GLU B C 1
ATOM 2224 O O . GLU B 1 113 ? -19.812 -11.367 0.984 1 98.06 113 GLU B O 1
ATOM 2229 N N . ASN B 1 114 ? -17.719 -10.969 0.176 1 97.25 114 ASN B N 1
ATOM 2230 C CA . ASN B 1 114 ? -17.328 -10.148 1.319 1 97.25 114 ASN B CA 1
ATOM 2231 C C . ASN B 1 114 ? -17.719 -8.688 1.116 1 97.25 114 ASN B C 1
ATOM 2233 O O . ASN B 1 114 ? -17.328 -7.824 1.907 1 97.25 114 ASN B O 1
ATOM 2237 N N . GLY B 1 115 ? -18.344 -8.391 0.038 1 97 115 GLY B N 1
ATOM 2238 C CA . GLY B 1 115 ? -18.875 -7.059 -0.188 1 97 115 GLY B CA 1
ATOM 2239 C C . GLY B 1 115 ? -17.875 -6.109 -0.818 1 97 115 GLY B C 1
ATOM 2240 O O . GLY B 1 115 ? -18.094 -4.898 -0.846 1 97 115 GLY B O 1
ATOM 2241 N N . LEU B 1 116 ? -16.766 -6.594 -1.204 1 98.25 116 LEU B N 1
ATOM 2242 C CA . LEU B 1 116 ? -15.812 -5.754 -1.917 1 98.25 116 LEU B CA 1
ATOM 2243 C C . LEU B 1 116 ? -16.344 -5.371 -3.295 1 98.25 116 LEU B C 1
ATOM 2245 O O . LEU B 1 116 ? -17.109 -6.125 -3.9 1 98.25 116 LEU B O 1
ATOM 2249 N N . GLU B 1 117 ? -15.867 -4.223 -3.742 1 98.38 117 GLU B N 1
ATOM 2250 C CA . GLU B 1 117 ? -16.344 -3.748 -5.039 1 98.38 117 GLU B CA 1
ATOM 2251 C C . GLU B 1 117 ? -15.18 -3.479 -5.988 1 98.38 117 GLU B C 1
ATOM 2253 O O . GLU B 1 117 ? -15.391 -3.193 -7.168 1 98.38 117 GLU B O 1
ATOM 2258 N N . GLN B 1 118 ? -13.984 -3.58 -5.465 1 98.62 118 GLN B N 1
ATOM 2259 C CA . GLN B 1 118 ? -12.828 -3.268 -6.297 1 98.62 118 GLN B CA 1
ATOM 2260 C C . GLN B 1 118 ? -11.625 -4.125 -5.91 1 98.62 118 GLN B C 1
ATOM 2262 O O . GLN B 1 118 ? -11.266 -4.203 -4.734 1 98.62 118 GLN B O 1
ATOM 2267 N N . LEU B 1 119 ? -11.047 -4.809 -6.855 1 98.75 119 LEU B N 1
ATOM 2268 C CA . LEU B 1 119 ? -9.758 -5.473 -6.707 1 98.75 119 LEU B CA 1
ATOM 2269 C C . LEU B 1 119 ? -8.664 -4.715 -7.453 1 98.75 119 LEU B C 1
ATOM 2271 O O . LEU B 1 119 ? -8.922 -4.125 -8.508 1 98.75 119 LEU B O 1
ATOM 2275 N N . GLU B 1 120 ? -7.473 -4.73 -6.914 1 98.69 120 GLU B N 1
ATOM 2276 C CA . GLU B 1 120 ? -6.371 -3.971 -7.504 1 98.69 120 GLU B CA 1
ATOM 2277 C C . GLU B 1 120 ? -5.082 -4.785 -7.512 1 98.69 120 GLU B C 1
ATOM 2279 O O . GLU B 1 120 ? -4.891 -5.664 -6.668 1 98.69 120 GLU B O 1
ATOM 2284 N N . LEU B 1 121 ? -4.254 -4.473 -8.469 1 98.38 121 LEU B N 1
ATOM 2285 C CA . LEU B 1 121 ? -2.947 -5.125 -8.492 1 98.38 121 LEU B CA 1
ATOM 2286 C C . LEU B 1 121 ? -1.954 -4.324 -9.328 1 98.38 121 LEU B C 1
ATOM 228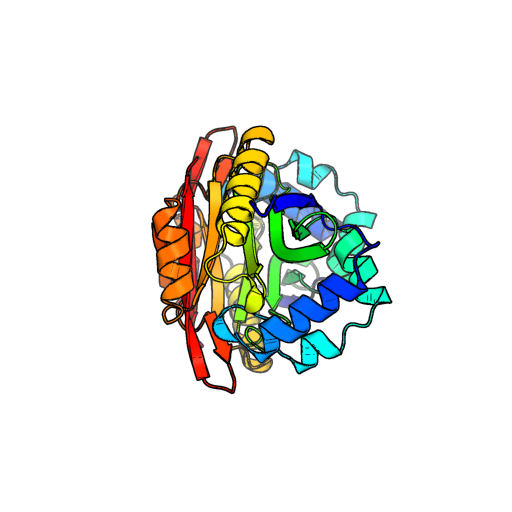8 O O . LEU B 1 121 ? -2.35 -3.443 -10.094 1 98.38 121 LEU B O 1
ATOM 2292 N N . PHE B 1 122 ? -0.683 -4.57 -9.133 1 97.81 122 PHE B N 1
ATOM 2293 C CA . PHE B 1 122 ? 0.418 -4.113 -9.969 1 97.81 122 PHE B CA 1
ATOM 2294 C C . PHE B 1 122 ? 1.041 -5.281 -10.727 1 97.81 122 PHE B C 1
ATOM 2296 O O . PHE B 1 122 ? 1.161 -6.383 -10.188 1 97.81 122 PHE B O 1
ATOM 2303 N N . VAL B 1 123 ? 1.409 -5.07 -11.93 1 98.31 123 VAL B N 1
ATOM 2304 C CA . VAL B 1 123 ? 2.049 -6.094 -12.75 1 98.31 123 VAL B CA 1
ATOM 2305 C C . VAL B 1 123 ? 3.139 -5.461 -13.609 1 98.31 123 VAL B C 1
ATOM 2307 O O . VAL B 1 123 ? 2.936 -4.395 -14.195 1 98.31 123 VAL B O 1
ATOM 2310 N N . ASP B 1 124 ? 4.289 -6.125 -13.648 1 98.25 124 ASP B N 1
ATOM 2311 C CA . ASP B 1 124 ? 5.383 -5.637 -14.484 1 98.25 124 ASP B CA 1
ATOM 2312 C C . ASP B 1 124 ? 4.93 -5.445 -15.93 1 98.25 124 ASP B C 1
ATOM 2314 O O . ASP B 1 124 ? 4.246 -6.305 -16.484 1 98.25 124 ASP B O 1
ATOM 2318 N N . THR B 1 125 ? 5.367 -4.336 -16.562 1 98.25 125 THR B N 1
ATOM 2319 C CA . THR B 1 125 ? 4.887 -3.971 -17.891 1 98.25 125 THR B CA 1
ATOM 2320 C C . THR B 1 125 ? 5.363 -4.98 -18.938 1 98.25 125 THR B C 1
ATOM 2322 O O . THR B 1 125 ? 4.82 -5.039 -20.047 1 98.25 125 THR B O 1
ATOM 2325 N N . GLU B 1 126 ? 6.371 -5.766 -18.625 1 97.5 126 GLU B N 1
ATOM 2326 C CA . GLU B 1 126 ? 6.922 -6.73 -19.562 1 97.5 126 GLU B CA 1
ATOM 2327 C C . GLU B 1 126 ? 6.402 -8.141 -19.281 1 97.5 126 GLU B C 1
ATOM 2329 O O . GLU B 1 126 ? 6.785 -9.094 -19.953 1 97.5 126 GLU B O 1
ATOM 2334 N N . ASN B 1 127 ? 5.602 -8.312 -18.25 1 96.94 127 ASN B N 1
ATOM 2335 C CA . ASN B 1 127 ? 5.004 -9.602 -17.922 1 96.94 127 ASN B CA 1
ATOM 2336 C C . ASN B 1 127 ? 3.758 -9.867 -18.766 1 96.94 127 ASN B C 1
ATOM 2338 O O . ASN B 1 127 ? 2.645 -9.898 -18.234 1 96.94 127 ASN B O 1
ATOM 2342 N N . SER B 1 128 ? 3.977 -10.117 -20.016 1 97.25 128 SER B N 1
ATOM 2343 C CA . SER B 1 128 ? 2.902 -10.203 -21 1 97.25 128 SER B CA 1
ATOM 2344 C C . SER B 1 128 ? 1.911 -11.305 -20.641 1 97.25 128 SER B C 1
ATOM 2346 O O . SER B 1 128 ? 0.705 -11.156 -20.844 1 97.25 128 SER B O 1
ATOM 2348 N N . ARG B 1 129 ? 2.395 -12.359 -20.125 1 95.38 129 ARG B N 1
ATOM 2349 C CA . ARG B 1 129 ? 1.526 -13.469 -19.766 1 95.38 129 ARG B CA 1
ATOM 2350 C C . ARG B 1 129 ? 0.562 -13.07 -18.656 1 95.38 129 ARG B C 1
ATOM 2352 O O . ARG B 1 129 ? -0.638 -13.336 -18.734 1 95.38 129 ARG B O 1
ATOM 2359 N N . ALA B 1 130 ? 1.085 -12.492 -17.594 1 97.19 130 ALA B N 1
ATOM 2360 C CA . ALA B 1 130 ? 0.245 -12.039 -16.5 1 97.19 130 ALA B CA 1
ATOM 2361 C C . ALA B 1 130 ? -0.738 -10.969 -16.953 1 97.19 130 ALA B C 1
ATOM 2363 O O . ALA B 1 130 ? -1.911 -10.984 -16.578 1 97.19 130 ALA B O 1
ATOM 2364 N N . ILE B 1 131 ? -0.243 -10.023 -17.75 1 98.31 131 ILE B N 1
ATOM 2365 C CA . ILE B 1 131 ? -1.064 -8.945 -18.281 1 98.31 131 ILE B CA 1
ATOM 2366 C C . ILE B 1 131 ? -2.266 -9.523 -19.016 1 98.31 131 ILE B C 1
ATOM 2368 O O . ILE B 1 131 ? -3.412 -9.172 -18.734 1 98.31 131 ILE B O 1
ATOM 2372 N N . ALA B 1 132 ? -2.029 -10.453 -19.938 1 98.12 132 ALA B N 1
ATOM 2373 C CA . ALA B 1 132 ? -3.096 -11.094 -20.703 1 98.12 132 ALA B CA 1
ATOM 2374 C C . ALA B 1 132 ? -4.082 -11.812 -19.781 1 98.12 132 ALA B C 1
ATOM 2376 O O . ALA B 1 132 ? -5.293 -11.758 -20 1 98.12 132 ALA B O 1
ATOM 2377 N N . PHE B 1 133 ? -3.568 -12.445 -18.828 1 97.94 133 PHE B N 1
ATOM 2378 C CA . PHE B 1 133 ? -4.387 -13.172 -17.875 1 97.94 133 PHE B CA 1
ATOM 2379 C C . PHE B 1 133 ? -5.324 -12.227 -17.141 1 97.94 133 PHE B C 1
ATOM 2381 O O . PHE B 1 133 ? -6.535 -12.453 -17.078 1 97.94 133 PHE B O 1
ATOM 2388 N N . TYR B 1 134 ? -4.801 -11.141 -16.531 1 98.5 134 TYR B N 1
ATOM 2389 C CA . TYR B 1 134 ? -5.605 -10.203 -15.75 1 98.5 134 TYR B CA 1
ATOM 2390 C C . TYR B 1 134 ? -6.633 -9.508 -16.625 1 98.5 134 TYR B C 1
ATOM 2392 O O . TYR B 1 134 ? -7.777 -9.305 -16.219 1 98.5 134 TYR B O 1
ATOM 2400 N N . GLU B 1 135 ? -6.195 -9.117 -17.812 1 98.69 135 GLU B N 1
ATOM 2401 C CA . GLU B 1 135 ? -7.113 -8.453 -18.719 1 98.69 135 GLU B CA 1
ATOM 2402 C C . GLU B 1 135 ? -8.266 -9.375 -19.125 1 98.69 135 GLU B C 1
ATOM 2404 O O . GLU B 1 135 ? -9.398 -8.93 -19.266 1 98.69 135 GLU B O 1
ATOM 2409 N N . ARG B 1 1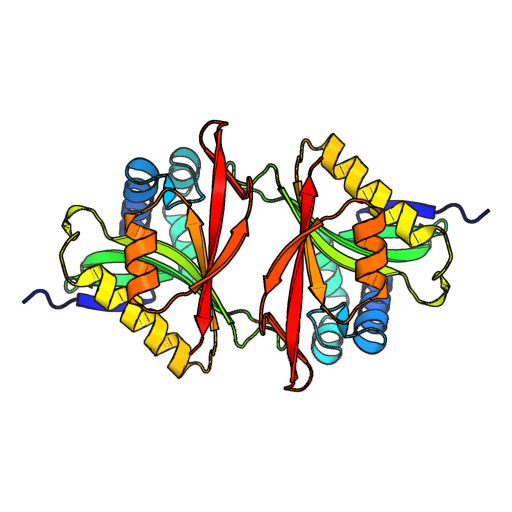36 ? -7.992 -10.656 -19.281 1 98.19 136 ARG B N 1
ATOM 2410 C CA . ARG B 1 136 ? -9.023 -11.641 -19.609 1 98.19 136 ARG B CA 1
ATOM 2411 C C . ARG B 1 136 ? -10.078 -11.711 -18.516 1 98.19 136 ARG B C 1
ATOM 2413 O O . ARG B 1 136 ? -11.242 -12.031 -18.781 1 98.19 136 ARG B O 1
ATOM 2420 N N . PHE B 1 137 ? -9.727 -11.422 -17.328 1 98.38 137 PHE B N 1
ATOM 2421 C CA . PHE B 1 137 ? -10.664 -11.492 -16.219 1 98.38 137 PHE B CA 1
ATOM 2422 C C . PHE B 1 137 ? -11.336 -10.141 -15.984 1 98.38 137 PHE B C 1
ATOM 2424 O O . PHE B 1 137 ? -12.094 -9.969 -15.031 1 98.38 137 PHE B O 1
ATOM 2431 N N . GLY B 1 138 ? -10.984 -9.164 -16.797 1 98.38 138 GLY B N 1
ATOM 2432 C CA . GLY B 1 138 ? -11.711 -7.91 -16.75 1 98.38 138 GLY B CA 1
ATOM 2433 C C . GLY B 1 138 ? -10.961 -6.805 -16.031 1 98.38 138 GLY B C 1
ATOM 2434 O O . GLY B 1 138 ? -11.492 -5.707 -15.844 1 98.38 138 GLY B O 1
ATOM 2435 N N . PHE B 1 139 ? -9.75 -7.082 -15.602 1 98.69 139 PHE B N 1
ATOM 2436 C CA . PHE B 1 139 ? -8.945 -6.008 -15.039 1 98.69 139 PHE B CA 1
ATOM 2437 C C . PHE B 1 139 ? -8.609 -4.969 -16.094 1 98.69 139 PHE B C 1
ATOM 2439 O O . PHE B 1 139 ? -8.328 -5.316 -17.25 1 98.69 139 PHE B O 1
ATOM 2446 N N . GLU B 1 140 ? -8.594 -3.715 -15.664 1 98.12 140 GLU B N 1
ATOM 2447 C CA . GLU B 1 140 ? -8.273 -2.613 -16.562 1 98.12 140 GLU B CA 1
ATOM 2448 C C . GLU B 1 140 ? -7.09 -1.802 -16.047 1 98.12 140 GLU B C 1
ATOM 2450 O O . GLU B 1 140 ? -6.996 -1.517 -14.852 1 98.12 140 GLU B O 1
ATOM 2455 N N . ARG B 1 141 ? -6.219 -1.483 -16.969 1 97.56 141 ARG B N 1
ATOM 2456 C CA . ARG B 1 141 ? -5.062 -0.659 -16.625 1 97.56 141 ARG B CA 1
ATOM 2457 C C . ARG B 1 141 ? -5.484 0.777 -16.328 1 97.56 141 ARG B C 1
ATOM 2459 O O . ARG B 1 141 ? -6.188 1.399 -17.125 1 97.56 141 ARG B O 1
ATOM 2466 N N . ILE B 1 142 ? -4.977 1.301 -15.219 1 95 142 ILE B N 1
ATOM 2467 C CA . ILE B 1 142 ? -5.383 2.668 -14.914 1 95 142 ILE B CA 1
ATOM 2468 C C . ILE B 1 142 ? -4.152 3.564 -14.82 1 95 142 ILE B C 1
ATOM 2470 O O . ILE B 1 142 ? -4.27 4.793 -14.805 1 95 142 ILE B O 1
ATOM 2474 N N . ALA B 1 143 ? -3.016 3 -14.742 1 95.38 143 ALA B N 1
ATOM 2475 C CA . ALA B 1 143 ? -1.813 3.822 -14.625 1 95.38 143 ALA B CA 1
ATOM 2476 C C . ALA B 1 143 ? -0.563 3.014 -14.961 1 95.38 143 ALA B C 1
ATOM 2478 O O . ALA B 1 143 ? -0.615 1.785 -15.047 1 95.38 143 ALA B O 1
ATOM 2479 N N . THR B 1 144 ? 0.421 3.756 -15.234 1 97.25 144 THR B N 1
ATOM 2480 C CA . THR B 1 144 ? 1.772 3.205 -15.219 1 97.25 144 THR B CA 1
ATOM 2481 C C . THR B 1 144 ? 2.574 3.764 -14.047 1 97.25 144 THR B C 1
ATOM 2483 O O . THR B 1 144 ? 2.664 4.98 -13.875 1 97.25 144 THR B O 1
ATOM 2486 N N . HIS B 1 145 ? 3.027 2.955 -13.18 1 97.56 145 HIS B N 1
ATOM 2487 C CA . HIS B 1 145 ? 3.92 3.299 -12.078 1 97.56 145 HIS B CA 1
ATOM 2488 C C . HIS B 1 145 ? 5.383 3.201 -12.5 1 97.56 145 HIS B C 1
ATOM 2490 O O . HIS B 1 145 ? 5.984 2.129 -12.422 1 97.56 145 HIS B O 1
ATOM 2496 N N . ILE B 1 146 ? 5.949 4.332 -12.859 1 96.5 146 ILE B N 1
ATOM 2497 C CA . ILE B 1 146 ? 7.297 4.395 -13.414 1 96.5 146 ILE B CA 1
ATOM 2498 C C . ILE B 1 146 ? 8.328 4.121 -12.32 1 96.5 146 ILE B C 1
ATOM 2500 O O . ILE B 1 146 ? 8.219 4.66 -11.219 1 96.5 146 ILE B O 1
ATOM 2504 N N . ASP B 1 147 ? 9.305 3.271 -12.633 1 97.56 147 ASP B N 1
ATOM 2505 C CA . ASP B 1 147 ? 10.398 2.92 -11.727 1 97.56 147 ASP B CA 1
ATOM 2506 C C . ASP B 1 147 ? 9.859 2.428 -10.383 1 97.56 147 ASP B C 1
ATOM 2508 O O . ASP B 1 147 ? 10.367 2.814 -9.328 1 97.56 147 ASP B O 1
ATOM 2512 N N . GLY B 1 148 ? 8.742 1.717 -10.461 1 97.38 148 GLY B N 1
ATOM 2513 C CA . GLY B 1 148 ? 8.133 1.181 -9.25 1 97.38 148 GLY B CA 1
ATOM 2514 C C . GLY B 1 148 ? 8.891 0.005 -8.672 1 97.38 148 GLY B C 1
ATOM 2515 O O . GLY B 1 148 ? 8.711 -0.343 -7.504 1 97.38 148 GLY B O 1
ATOM 2516 N N . VAL B 1 149 ? 9.695 -0.61 -9.461 1 98.12 149 VAL B N 1
ATOM 2517 C CA . VAL B 1 149 ? 10.461 -1.793 -9.07 1 98.12 149 VAL B CA 1
ATOM 2518 C C . VAL B 1 149 ? 11.852 -1.739 -9.688 1 98.12 149 VAL B C 1
ATOM 2520 O O . VAL B 1 149 ? 12.023 -1.241 -10.805 1 98.12 149 VAL B O 1
ATOM 2523 N N . ARG B 1 150 ? 12.828 -2.238 -8.969 1 98 150 ARG B N 1
ATOM 2524 C CA . ARG B 1 150 ? 14.156 -2.404 -9.539 1 98 150 ARG B CA 1
ATOM 2525 C C . ARG B 1 150 ? 14.672 -3.826 -9.336 1 98 150 ARG B C 1
ATOM 2527 O O . ARG B 1 150 ? 14.672 -4.332 -8.211 1 98 150 ARG B O 1
ATOM 2534 N N . ILE B 1 151 ? 15.023 -4.445 -10.375 1 96.81 151 ILE B N 1
ATOM 2535 C CA . ILE B 1 151 ? 15.578 -5.797 -10.352 1 96.81 151 ILE B CA 1
ATOM 2536 C C . ILE B 1 151 ? 17.016 -5.777 -10.883 1 96.81 151 ILE B C 1
ATOM 2538 O O . ILE B 1 151 ? 17.25 -5.422 -12.039 1 96.81 151 ILE B O 1
ATOM 2542 N N . GLU B 1 152 ? 17.906 -6.195 -10.023 1 92.44 152 GLU B N 1
ATOM 2543 C CA . GLU B 1 152 ? 19.328 -6.191 -10.375 1 92.44 152 GLU B CA 1
ATOM 2544 C C . GLU B 1 152 ? 19.766 -4.828 -10.898 1 92.44 152 GLU B C 1
ATOM 2546 O O . GLU B 1 152 ? 20.422 -4.734 -11.945 1 92.44 152 GLU B O 1
ATOM 2551 N N . GLY B 1 153 ? 19.266 -3.828 -10.281 1 91.56 153 GLY B N 1
ATOM 2552 C CA . GLY B 1 153 ? 19.672 -2.465 -10.578 1 91.56 153 GLY B CA 1
ATOM 2553 C C . GLY B 1 153 ? 18.953 -1.869 -11.773 1 91.56 153 GLY B C 1
ATOM 2554 O O . GLY B 1 153 ? 19.125 -0.69 -12.078 1 91.56 153 GLY B O 1
ATOM 2555 N N . ARG B 1 154 ? 18.156 -2.674 -12.383 1 96.25 154 ARG B N 1
ATOM 2556 C CA . ARG B 1 154 ? 17.422 -2.18 -13.539 1 96.25 154 ARG B CA 1
ATOM 2557 C C . ARG B 1 154 ? 16.031 -1.676 -13.141 1 96.25 154 ARG B C 1
ATOM 2559 O O . ARG B 1 154 ? 15.273 -2.395 -12.492 1 96.25 154 ARG B O 1
ATOM 2566 N N . SER B 1 155 ? 15.812 -0.445 -13.578 1 97.81 155 SER B N 1
ATOM 2567 C CA . SER B 1 155 ? 14.5 0.156 -13.359 1 97.81 155 SER B CA 1
ATOM 2568 C C . SER B 1 155 ? 13.422 -0.552 -14.172 1 97.81 155 SER B C 1
ATOM 2570 O O . SER B 1 155 ? 13.625 -0.852 -15.344 1 97.81 155 SER B O 1
ATOM 2572 N N . ARG B 1 156 ? 12.32 -0.79 -13.469 1 98.06 156 ARG B N 1
ATOM 2573 C CA . ARG B 1 156 ? 11.164 -1.409 -14.117 1 98.06 156 ARG B CA 1
ATOM 2574 C C . ARG B 1 156 ? 9.875 -0.675 -13.758 1 98.06 156 ARG B C 1
ATOM 2576 O O . ARG B 1 156 ? 9.734 -0.161 -12.648 1 98.06 156 ARG B O 1
ATOM 2583 N N . ASP B 1 157 ? 8.992 -0.658 -14.742 1 98.19 157 ASP B N 1
ATOM 2584 C CA . ASP B 1 157 ? 7.68 -0.054 -14.547 1 98.19 157 ASP B CA 1
ATOM 2585 C C . ASP B 1 157 ? 6.617 -1.12 -14.289 1 98.19 157 ASP B C 1
ATOM 2587 O O . ASP B 1 157 ? 6.719 -2.238 -14.797 1 98.19 157 ASP B O 1
ATOM 2591 N N . ASP B 1 158 ? 5.648 -0.752 -13.508 1 98 158 ASP B N 1
ATOM 2592 C CA . ASP B 1 158 ? 4.461 -1.581 -13.312 1 98 158 ASP B CA 1
ATOM 2593 C C . ASP B 1 158 ? 3.215 -0.896 -13.867 1 98 158 ASP B C 1
ATOM 2595 O O . ASP B 1 158 ? 3.07 0.324 -13.766 1 98 158 ASP B O 1
ATOM 2599 N N . PHE B 1 159 ? 2.369 -1.707 -14.438 1 98.31 159 PHE B N 1
ATOM 2600 C CA . PHE B 1 159 ? 0.999 -1.246 -14.625 1 98.31 159 PHE B CA 1
ATOM 2601 C C . PHE B 1 159 ? 0.195 -1.391 -13.336 1 98.31 159 PHE B C 1
ATOM 2603 O O . P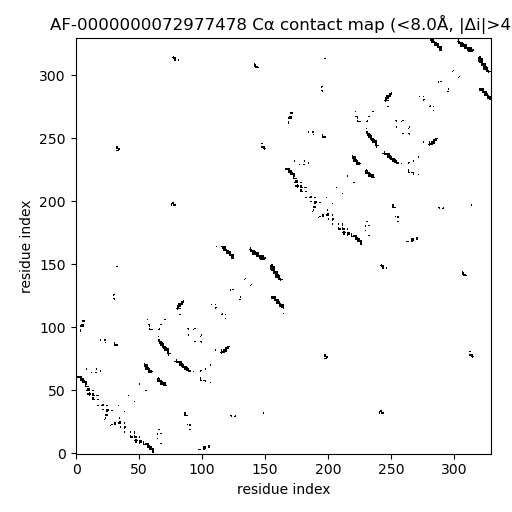HE B 1 159 ? 0.346 -2.377 -12.617 1 98.31 159 PHE B O 1
ATOM 2610 N N . PHE B 1 160 ? -0.589 -0.457 -13.086 1 97.56 160 PHE B N 1
ATOM 2611 C CA . PHE B 1 160 ? -1.594 -0.534 -12.031 1 97.56 160 PHE B CA 1
ATOM 2612 C C . PHE B 1 160 ? -2.955 -0.906 -12.609 1 97.56 160 PHE B C 1
ATOM 2614 O O . PHE B 1 160 ? -3.467 -0.222 -13.5 1 97.56 160 PHE B O 1
ATOM 2621 N N . TYR B 1 161 ? -3.582 -2.021 -12.141 1 98.31 161 TYR B N 1
ATOM 2622 C CA . TYR B 1 161 ? -4.855 -2.527 -12.641 1 98.31 161 TYR B CA 1
ATOM 2623 C C . TYR B 1 161 ? -5.922 -2.492 -11.555 1 98.31 161 TYR B C 1
ATOM 2625 O O . TYR B 1 161 ? -5.621 -2.672 -10.375 1 98.31 161 TYR B O 1
ATOM 2633 N N . THR B 1 162 ? -7.098 -2.281 -11.992 1 98.19 162 THR B N 1
ATOM 2634 C CA . THR B 1 162 ? -8.25 -2.438 -11.117 1 98.19 162 THR B CA 1
ATOM 2635 C C . THR B 1 162 ? -9.328 -3.293 -11.781 1 98.19 162 THR B C 1
ATOM 2637 O O . THR B 1 162 ? -9.414 -3.338 -13.008 1 98.19 162 THR B O 1
ATOM 2640 N N . LEU B 1 163 ? -10.016 -4.047 -11.078 1 98.44 163 LEU B N 1
ATOM 2641 C CA . LEU B 1 163 ? -11.25 -4.73 -11.445 1 98.44 163 LEU B CA 1
ATOM 2642 C C . LEU B 1 163 ? -12.43 -4.207 -10.633 1 98.44 163 LEU B C 1
ATOM 2644 O O . LEU B 1 163 ? -12.453 -4.363 -9.406 1 98.44 163 LEU B O 1
ATOM 2648 N N . ARG B 1 164 ? -13.344 -3.576 -11.266 1 97.12 164 ARG B N 1
ATOM 2649 C CA . ARG B 1 164 ? -14.562 -3.131 -10.602 1 97.12 164 ARG B CA 1
ATOM 2650 C C . ARG B 1 164 ? -15.625 -4.227 -10.625 1 97.12 164 ARG B C 1
ATOM 2652 O O . ARG B 1 164 ? -15.922 -4.797 -11.68 1 97.12 164 ARG B O 1
ATOM 2659 N N . MET B 1 165 ? -16.172 -4.488 -9.523 1 96.19 165 MET B N 1
ATOM 2660 C CA . MET B 1 165 ? -17.125 -5.59 -9.406 1 96.19 165 MET B CA 1
ATOM 2661 C C . MET B 1 165 ? -18.5 -5.086 -8.969 1 96.19 165 MET B C 1
ATOM 2663 O O . MET B 1 165 ? -18.594 -4.113 -8.219 1 96.19 165 MET B O 1
#

Sequence (330 aa):
MKNFTYKTVTCDYASDWRNLRLEGARDFPLGFLVTLDETAAADIARCSDILRGGHIRGVYDVEKLVGFCGYRPQQLERTKHRSEIGPFFVTRRYHGSPAATVMMTGVIGEAKENGLEQLELFVDTENSRAIAFYERFGFERIATHIDGVRIEGRSRDDFFYTLRMMKNFTYKTVTCDYASDWRNLRLEGARDFPLGFLVTLDETAAADIARCSDILRGGHIRGVYDVEKLVGFCGYRPQQLERTKHRSEIGPFFVTRRYHGSPAATVMMTGVIGEAKENGLEQLELFVDTENSRAIAFYERFGFERIATHIDGVRIEGRSRDDFFYTLRM

Solvent-accessible surface area (backbone atoms only — not comparable to full-atom values): 17322 Å² total; per-residue (Å²): 126,91,56,64,47,60,48,73,41,51,48,92,40,18,63,60,51,49,51,49,50,44,48,40,25,64,75,40,46,77,59,39,69,53,48,47,68,62,50,66,67,51,46,56,69,54,38,23,56,55,26,67,68,64,36,34,33,25,21,17,58,73,85,42,76,47,28,38,27,37,46,46,68,40,81,44,82,27,36,39,45,31,26,44,45,41,54,72,47,61,46,73,92,50,62,91,51,66,47,64,58,49,32,52,52,40,52,52,51,50,37,50,74,71,61,32,36,32,41,31,37,72,43,39,72,80,41,58,69,60,52,54,52,43,44,74,73,57,35,40,79,57,33,63,40,74,63,55,34,35,61,97,83,38,77,33,42,23,31,32,31,38,31,83,98,125,91,58,64,47,59,47,72,40,51,48,91,40,20,64,60,50,51,51,50,50,44,49,39,24,64,76,41,46,77,60,38,69,53,49,48,68,62,50,68,68,52,46,58,68,54,40,23,56,56,25,67,70,63,37,34,34,25,19,18,60,73,86,42,78,50,29,38,28,37,48,48,68,39,79,45,84,26,35,39,43,30,26,43,44,40,54,74,47,62,47,73,90,49,63,92,48,64,48,62,57,48,33,52,51,40,52,54,52,51,37,49,74,71,61,33,36,34,41,30,36,70,42,38,71,80,40,57,67,59,52,54,53,45,44,73,74,56,35,40,79,57,34,62,39,74,64,55,33,35,60,95,85,39,75,33,42,24,32,33,32,38,30,81,99

Secondary structure (DSSP, 8-state):
---EEEEE--GGGHHHHHHHHHHHHHH-GGG-SS-HHHHHHS-HHHHHHHHHTS-EEEEEETTEEEEEEEEEE--SGGGTTEEEEEEEEE-GGGTTSSHHHHHHHHHHHHHHHTT--EEEEEEETT-HHHHHHHHHTT-EEEEEEEEEEEETTEEEEEEEEEEE-/---EEEEE--GGGHHHHHHHHHHHHHH-GGG-SS-HHHHHHS-HHHHHHHHHTS-EEEEEETTEEEEEEEEEE--SGGGTTEEEEEEEEE-GGGTTSSHHHHHHHHHHHHHHHTT--EEEEEEETT-HHHHHHHHHTT-EEEEEEEEEEEETTEEEEEEEEEEE-

Foldseek 3Di:
DQDKAKDQDALVCLVVVLVQVLQCLVPPVQQDQDHNVRSVPQDSVNSNVVSVVRQKMFMDRVNHTFWIKGWAQDDDPVRRLEIEIGRTDGDPVCPVHCRSVNHVVVNVVVSVVVNHFKYKYKGWPPPVVVVVVCVVVPKDFDDKAWQPGDDPNRGTIITIIMHGD/DQDKAKDQDALVCLVVVLVQVLQCLVPPVQQDQDHNVRSVPQDSVNSNVVSVVRQKMFMDRVNHTFWIKGWAQDDDPVRRLEIEIGRTDGHPVCPVHCRSVNHVVVNVVVSVVVNHFKYKYKGWPPPVVVVVVCVVVPKDFDDKAWQPGADPNRGTIITIIMHGD

Radius of gyration: 21.16 Å; Cα contacts (8 Å, |Δi|>4): 638; chains: 2; bounding box: 41×68×46 Å

Organism: NCBI:txid391626